Protein AF-A0A853CUX2-F1 (afdb_monomer)

Foldseek 3Di:
DDLVVVLVLLVLLVLLLLQQLPPPPDRLLAQDPVLLPDPVSLVVNQVSSQVSSCVSCVVCVVQDPNPDTRPDDSNVSNVSSHVPVVDRLQPDDPVVNVVVCCVSQVPRQQDPVRDRDDDLSRLLVVLVSVQDELPDADEDPNQVVNSNVVNNVVSNVVVVVVVCVVVVDPDDPPSNHDHDDDDDDDD

Solvent-accessible surface area (backbone atoms only — not comparable to full-atom values): 11343 Å² total; per-residue (Å²): 132,57,75,69,58,53,51,53,52,49,49,54,52,51,51,29,44,46,52,27,67,73,74,40,96,66,76,65,62,57,50,53,77,75,26,72,73,41,70,71,30,21,49,51,39,45,51,50,49,48,55,42,37,55,53,45,31,71,76,36,60,92,78,36,56,93,84,65,76,85,84,63,56,42,70,57,45,42,50,53,38,46,62,54,51,80,55,57,84,79,81,48,56,71,69,57,54,52,50,55,46,43,73,72,42,73,76,75,42,59,41,101,82,72,49,71,66,74,54,67,67,54,28,41,50,52,34,66,70,66,60,63,55,66,84,49,79,59,73,69,97,78,44,81,95,38,50,50,62,53,32,40,52,54,49,30,52,51,51,54,53,48,54,38,63,75,66,72,52,90,64,82,84,77,77,67,67,52,72,71,79,84,78,87,86,88,130

Organism: NCBI:txid150026

InterPro domains:
  IPR003356 DNA methylase, adenine-specific [PF02384] (94-158)
  IPR029063 S-adenosyl-L-methionine-dependent methyltransferase superfamily [G3DSA:3.40.50.150] (91-184)
  IPR029063 S-adenosyl-L-methionine-dependent methyltransferase superfamily [SSF53335] (3-162)
  IPR052916 Type I Restriction Enzyme MTase Subunit [PTHR42998] (30-159)

Nearest PDB structures (foldseek):
  2okc-assembly1_A  TM=4.619E-01  e=2.255E-03  Bacteroides thetaiotaomicron VPI-5482
  4a64-assembly1_C  TM=2.046E-01  e=2.789E+00  Homo sapiens

Secondary structure (DSSP, 8-state):
--HHHHHHHHHHHHHHHHHHHHH-SS------TTGGGSHHHHHHHHHHHHHHHHHHHHH-TTTS-TT----S-HHHHHHHHHHHTTS-TTTS-HHHHHHHHHHHHTTTSB-TTS-BPPPHHHHHHHHHHH---TT--B--TT-TTTHHHHHHHHHHHHHHHHHHHHH-----------B--------

Sequence (187 aa):
MQKPEAFWELLKLIFCKIQDERDSASPQFYATPKERQNMTGLMRCASRIGKLFETVVRQYPQIFKPTEQIELEPKVLAYIVTQLQMFSLLDSDVDVKGKAYEEVVGSNLRGDRGEFFTPRNVCNMMVNMLDPSDRDLILDPARGTGGFLIAAMNHVLASLKRDVRESGRSRQLQVNIRFSERHEYWG

Structure (mmCIF, N/CA/C/O backbone):
data_AF-A0A853CUX2-F1
#
_entry.id   AF-A0A853CUX2-F1
#
loop_
_atom_site.group_PDB
_atom_site.id
_atom_site.type_symbol
_atom_site.label_atom_id
_atom_site.label_alt_id
_atom_site.label_comp_id
_atom_site.label_asym_id
_atom_site.label_entity_id
_atom_site.label_seq_id
_atom_site.pdbx_PDB_ins_code
_atom_site.Cartn_x
_atom_site.Cartn_y
_atom_site.Cartn_z
_atom_site.occupancy
_atom_site.B_iso_or_equiv
_atom_site.auth_seq_id
_atom_site.auth_comp_id
_atom_site.auth_asym_id
_atom_s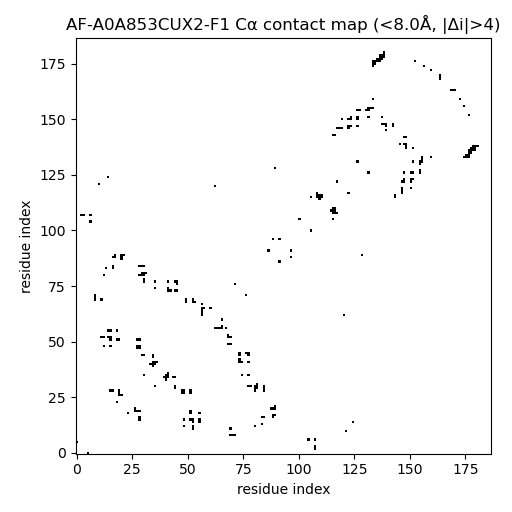ite.auth_atom_id
_atom_site.pdbx_PDB_model_num
ATOM 1 N N . MET A 1 1 ? 18.221 -7.956 -3.947 1.00 55.31 1 MET A N 1
ATOM 2 C CA . MET A 1 1 ? 17.257 -7.786 -2.846 1.00 55.31 1 MET A CA 1
ATOM 3 C C . MET A 1 1 ? 16.987 -9.153 -2.241 1.00 55.31 1 MET A C 1
ATOM 5 O O . MET A 1 1 ? 16.712 -10.087 -2.990 1.00 55.31 1 MET A O 1
ATOM 9 N N . GLN A 1 2 ? 17.166 -9.303 -0.934 1.00 62.34 2 GLN A N 1
ATOM 10 C CA . GLN A 1 2 ? 16.830 -10.517 -0.196 1.00 62.34 2 GLN A CA 1
ATOM 11 C C . GLN A 1 2 ? 15.302 -10.663 -0.112 1.00 62.34 2 GLN A C 1
ATOM 13 O O . GLN A 1 2 ? 14.554 -9.690 -0.217 1.00 62.34 2 GLN A O 1
ATOM 18 N N . LYS A 1 3 ? 14.817 -11.896 0.069 1.00 58.09 3 LYS A N 1
ATOM 19 C CA . LYS A 1 3 ? 13.374 -12.205 0.082 1.00 58.09 3 LYS A CA 1
ATOM 20 C C . LYS A 1 3 ? 12.550 -11.376 1.092 1.00 58.09 3 LYS A C 1
ATOM 22 O O . LYS A 1 3 ? 11.458 -10.957 0.716 1.00 58.09 3 LYS A O 1
ATOM 27 N N . PRO A 1 4 ? 13.033 -11.087 2.319 1.00 62.50 4 PRO A N 1
ATOM 28 C CA . PRO A 1 4 ? 12.285 -10.265 3.273 1.00 62.50 4 PRO A CA 1
ATOM 29 C C . PRO A 1 4 ? 12.121 -8.813 2.814 1.00 62.50 4 PRO A C 1
ATOM 31 O O . PRO A 1 4 ? 11.046 -8.245 2.960 1.00 62.50 4 PRO A O 1
ATOM 34 N N . GLU A 1 5 ? 13.153 -8.219 2.216 1.00 74.50 5 GLU A N 1
ATOM 35 C CA . GLU A 1 5 ? 13.113 -6.838 1.713 1.00 74.50 5 GLU A CA 1
ATOM 36 C C . GLU A 1 5 ? 12.100 -6.697 0.568 1.00 74.50 5 GLU A C 1
ATOM 38 O O . GLU A 1 5 ? 11.311 -5.758 0.548 1.00 74.50 5 GLU A O 1
ATOM 43 N N . ALA A 1 6 ? 12.032 -7.694 -0.323 1.00 73.94 6 ALA A N 1
ATOM 44 C CA . ALA A 1 6 ? 11.058 -7.729 -1.414 1.00 73.94 6 ALA A CA 1
ATOM 45 C C . ALA A 1 6 ? 9.603 -7.696 -0.922 1.00 73.94 6 ALA A C 1
ATOM 47 O O . ALA A 1 6 ? 8.743 -7.063 -1.535 1.00 73.94 6 ALA A O 1
ATOM 48 N N . PHE A 1 7 ? 9.333 -8.372 0.195 1.00 76.62 7 PHE A N 1
ATOM 49 C CA . PHE A 1 7 ? 8.014 -8.388 0.814 1.00 76.62 7 PHE A CA 1
ATOM 50 C C . PHE A 1 7 ? 7.624 -7.009 1.364 1.00 76.62 7 PHE A C 1
ATOM 52 O O . PHE A 1 7 ? 6.503 -6.549 1.144 1.00 76.62 7 PHE A O 1
ATOM 59 N N . TRP A 1 8 ? 8.556 -6.324 2.030 1.00 79.38 8 TRP A N 1
ATOM 60 C CA . TRP A 1 8 ? 8.331 -4.969 2.534 1.00 79.38 8 TRP A CA 1
ATOM 61 C C . TRP A 1 8 ? 8.077 -3.966 1.410 1.00 79.38 8 TRP A C 1
ATOM 63 O O . TRP A 1 8 ? 7.157 -3.157 1.516 1.00 79.38 8 TRP A O 1
ATOM 73 N N . GLU A 1 9 ? 8.809 -4.061 0.302 1.00 89.56 9 GLU A N 1
ATOM 74 C CA . GLU A 1 9 ? 8.570 -3.211 -0.866 1.00 89.56 9 GLU A CA 1
ATOM 75 C C . GLU A 1 9 ? 7.183 -3.421 -1.481 1.00 89.56 9 GLU A C 1
ATOM 77 O O . GLU A 1 9 ? 6.498 -2.466 -1.850 1.00 89.56 9 GLU A O 1
ATOM 82 N N . LEU A 1 10 ? 6.722 -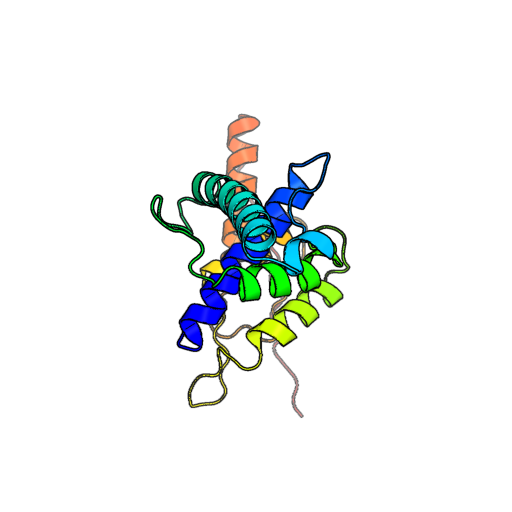4.669 -1.545 1.00 85.62 10 LEU A N 1
ATOM 83 C CA . LEU A 1 10 ? 5.382 -4.975 -2.028 1.00 85.62 10 LEU A CA 1
ATOM 84 C C . LEU A 1 10 ? 4.295 -4.438 -1.088 1.00 85.62 10 LEU A C 1
ATOM 86 O O . LEU A 1 10 ? 3.303 -3.881 -1.557 1.00 85.62 10 LEU A O 1
ATOM 90 N N . LEU A 1 11 ? 4.501 -4.524 0.229 1.00 83.62 11 LEU A N 1
ATOM 91 C CA . LEU A 1 11 ? 3.596 -3.920 1.208 1.00 83.62 11 LEU A CA 1
ATOM 92 C C . LEU A 1 11 ? 3.458 -2.411 1.009 1.00 83.62 11 LEU A C 1
ATOM 94 O O . LEU A 1 11 ? 2.336 -1.906 1.015 1.00 83.62 11 LEU A O 1
ATOM 98 N N . LYS A 1 12 ? 4.562 -1.690 0.781 1.00 91.31 12 LYS A N 1
ATOM 99 C CA . LYS A 1 12 ? 4.523 -0.242 0.506 1.00 91.31 12 LYS A CA 1
ATOM 100 C C . LYS A 1 12 ? 3.598 0.073 -0.672 1.00 91.31 12 LYS A C 1
ATOM 102 O O . LYS A 1 12 ? 2.770 0.980 -0.582 1.00 91.31 12 LYS A O 1
ATOM 107 N N . LEU A 1 13 ? 3.680 -0.711 -1.749 1.00 93.31 13 LEU A N 1
ATOM 108 C CA . LEU A 1 13 ? 2.826 -0.552 -2.929 1.00 93.31 13 LEU A CA 1
ATOM 109 C C . LEU A 1 13 ? 1.354 -0.888 -2.657 1.00 93.31 13 LEU A C 1
ATOM 111 O O . LEU A 1 13 ? 0.478 -0.181 -3.150 1.00 93.31 13 LEU A O 1
ATOM 115 N N . ILE A 1 14 ? 1.072 -1.909 -1.845 1.00 87.50 14 ILE A N 1
ATOM 116 C CA . ILE A 1 14 ? -0.297 -2.253 -1.432 1.00 87.50 14 ILE A CA 1
ATOM 117 C C . ILE A 1 14 ? -0.936 -1.086 -0.669 1.00 87.50 14 ILE A C 1
ATOM 119 O O . ILE A 1 14 ? -2.043 -0.668 -1.006 1.00 87.50 14 ILE A O 1
ATOM 123 N N . PHE A 1 15 ? -0.223 -0.501 0.298 1.00 87.88 15 PHE A N 1
ATOM 124 C CA . PHE A 1 15 ? -0.710 0.679 1.016 1.00 87.88 15 PHE A CA 1
ATOM 125 C C . PHE A 1 15 ? -0.952 1.867 0.082 1.00 87.88 15 PHE A C 1
ATOM 127 O O . PHE A 1 15 ? -1.973 2.536 0.214 1.00 87.88 15 PHE A O 1
ATOM 134 N N . CYS A 1 16 ? -0.058 2.107 -0.884 1.00 93.69 16 CYS A N 1
ATOM 135 C CA . CYS A 1 16 ? -0.258 3.163 -1.879 1.00 93.69 16 CYS A CA 1
ATOM 136 C C . CYS A 1 16 ? -1.542 2.949 -2.685 1.00 93.69 16 CYS A C 1
ATOM 138 O O . CYS A 1 16 ? -2.284 3.900 -2.901 1.00 93.69 16 CYS A O 1
ATOM 140 N N . LYS A 1 17 ? -1.816 1.712 -3.114 1.00 91.19 17 LYS A N 1
ATOM 141 C CA . LYS A 1 17 ? -3.019 1.373 -3.881 1.00 91.19 17 LYS A CA 1
ATOM 142 C C . LYS A 1 17 ? -4.292 1.586 -3.064 1.00 91.19 17 LYS A C 1
ATOM 144 O O . LYS A 1 17 ? -5.220 2.218 -3.549 1.00 91.19 17 LYS A O 1
ATOM 149 N N . ILE A 1 18 ? -4.317 1.116 -1.820 1.00 84.75 18 ILE A N 1
ATOM 150 C CA . ILE A 1 18 ? -5.474 1.273 -0.923 1.00 84.75 18 ILE A CA 1
ATOM 151 C C . ILE A 1 18 ? -5.748 2.739 -0.627 1.00 84.75 18 ILE A C 1
ATOM 153 O O . ILE A 1 18 ? -6.894 3.174 -0.656 1.00 84.75 18 ILE A O 1
ATOM 157 N N . GLN A 1 19 ? -4.691 3.496 -0.340 1.00 86.62 19 GLN A N 1
ATOM 158 C CA . GLN A 1 19 ? -4.806 4.921 -0.083 1.00 86.62 19 GLN A CA 1
ATOM 159 C C . GLN A 1 19 ? -5.351 5.660 -1.309 1.00 86.62 19 GLN A C 1
ATOM 161 O O . GLN A 1 19 ? -6.243 6.492 -1.181 1.00 86.62 19 GLN A O 1
ATOM 166 N N . ASP A 1 20 ? -4.834 5.332 -2.495 1.00 92.62 20 ASP A N 1
ATOM 167 C CA . ASP A 1 20 ? -5.281 5.920 -3.754 1.00 92.62 20 ASP A CA 1
ATOM 168 C C . ASP A 1 20 ? -6.756 5.605 -4.044 1.00 92.62 20 ASP A C 1
ATOM 170 O O . ASP A 1 20 ? -7.500 6.504 -4.414 1.00 92.62 20 ASP A O 1
ATOM 174 N N . GLU A 1 21 ? -7.200 4.366 -3.816 1.00 88.00 21 GLU A N 1
ATOM 175 C CA . GLU A 1 21 ? -8.609 3.977 -3.972 1.00 88.00 21 GLU A CA 1
ATOM 176 C C . GLU A 1 21 ? -9.541 4.647 -2.960 1.00 88.00 21 GLU A C 1
ATOM 178 O O . GLU A 1 21 ? -10.690 4.928 -3.291 1.00 88.00 21 GLU A O 1
ATOM 183 N N . ARG A 1 22 ? -9.070 4.885 -1.731 1.00 83.25 22 ARG A N 1
ATOM 184 C CA . ARG A 1 22 ? -9.890 5.468 -0.662 1.00 83.25 22 ARG A CA 1
ATOM 185 C C . ARG A 1 22 ? -10.122 6.961 -0.866 1.00 83.25 22 ARG A C 1
ATOM 187 O O . ARG A 1 22 ? -11.240 7.434 -0.683 1.00 83.25 22 ARG A O 1
ATOM 194 N N . ASP A 1 23 ? -9.066 7.689 -1.216 1.00 81.25 23 ASP A N 1
ATOM 195 C CA . ASP A 1 23 ? -9.060 9.151 -1.116 1.00 81.25 23 ASP A CA 1
ATOM 196 C C . ASP A 1 23 ? -9.133 9.859 -2.473 1.00 81.25 23 ASP A C 1
ATOM 198 O O . ASP A 1 23 ? -9.475 11.044 -2.534 1.00 81.25 23 ASP A O 1
ATOM 202 N N . SER A 1 24 ? -8.799 9.177 -3.572 1.00 81.50 24 SER A N 1
ATOM 203 C CA . SER A 1 24 ? -8.666 9.831 -4.873 1.00 81.50 24 SER A CA 1
ATOM 204 C C . SER A 1 24 ? -9.899 9.627 -5.741 1.00 81.50 24 SER A C 1
ATOM 206 O O . SER A 1 24 ? -10.169 8.536 -6.231 1.00 81.50 24 SER A O 1
ATOM 208 N N . ALA A 1 25 ? -10.575 10.731 -6.074 1.00 78.88 25 ALA A N 1
ATOM 209 C CA . ALA A 1 25 ? -11.605 10.741 -7.119 1.00 78.88 25 ALA A CA 1
ATOM 210 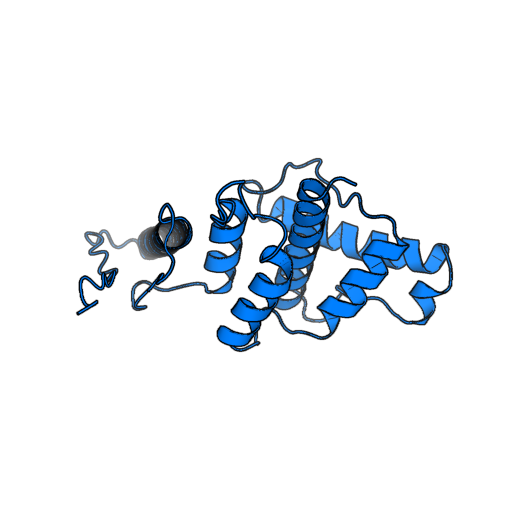C C . ALA A 1 25 ? -11.052 10.336 -8.505 1.00 78.88 25 ALA A C 1
ATOM 212 O O . ALA A 1 25 ? -11.802 9.904 -9.378 1.00 78.88 25 ALA A O 1
ATOM 213 N N . SER A 1 26 ? -9.738 10.480 -8.714 1.00 85.81 26 SER A N 1
ATOM 214 C CA . SER A 1 26 ? -9.031 10.051 -9.922 1.00 85.81 26 SER A CA 1
ATOM 215 C C . SER A 1 26 ? -7.787 9.222 -9.558 1.00 85.81 26 SER A C 1
ATOM 217 O O . SER A 1 26 ? -6.810 9.817 -9.082 1.00 85.81 26 SER A O 1
ATOM 219 N N . PRO A 1 27 ? -7.776 7.899 -9.807 1.00 88.56 27 PRO A N 1
ATOM 220 C CA . PRO A 1 27 ? -6.677 7.021 -9.406 1.00 88.56 27 PRO A CA 1
ATOM 221 C C . PRO A 1 27 ? -5.321 7.444 -9.984 1.00 88.56 27 PRO A C 1
ATOM 223 O O . PRO A 1 27 ? -5.183 7.671 -11.190 1.00 88.56 27 PRO A O 1
ATOM 226 N N . GLN A 1 28 ? -4.302 7.534 -9.132 1.00 94.88 28 GLN A N 1
ATOM 227 C CA . GLN A 1 28 ? -2.907 7.803 -9.497 1.00 94.88 28 GLN A CA 1
ATOM 228 C C . GLN A 1 28 ? -2.024 6.551 -9.430 1.00 94.88 28 GLN A C 1
ATOM 230 O O . GLN A 1 28 ? -0.906 6.549 -9.962 1.00 94.88 28 GLN A O 1
ATOM 235 N N . PHE A 1 29 ? -2.513 5.466 -8.830 1.00 96.19 29 PHE A N 1
ATOM 236 C CA . PHE A 1 29 ? -1.830 4.183 -8.782 1.00 96.19 29 PHE A CA 1
ATOM 237 C C . PHE A 1 29 ? -1.990 3.450 -10.119 1.00 96.19 29 PHE A C 1
ATOM 239 O O . PHE A 1 29 ? -2.847 2.585 -10.294 1.00 96.19 29 PHE A O 1
ATOM 246 N N . TYR A 1 30 ? -1.168 3.823 -11.098 1.00 96.06 30 TYR A N 1
ATOM 247 C CA . TYR A 1 30 ? -1.141 3.159 -12.398 1.00 96.06 30 TYR A CA 1
ATOM 248 C C . TYR A 1 30 ? 0.221 3.258 -13.089 1.00 96.06 30 TYR A C 1
ATOM 250 O O . TYR A 1 30 ? 1.055 4.112 -12.773 1.00 96.06 30 TYR A O 1
ATOM 258 N N . ALA A 1 31 ? 0.423 2.402 -14.087 1.00 96.19 31 ALA A N 1
ATOM 259 C CA . ALA A 1 31 ? 1.533 2.426 -15.029 1.00 96.19 31 ALA A CA 1
ATOM 260 C C . ALA A 1 31 ? 1.001 2.221 -16.454 1.00 96.19 31 ALA A C 1
ATOM 262 O O . ALA A 1 31 ? 0.344 1.221 -16.760 1.00 96.19 31 ALA A O 1
ATOM 263 N N . THR A 1 32 ? 1.298 3.156 -17.356 1.00 94.88 32 THR A N 1
ATOM 264 C CA . THR A 1 32 ? 0.851 3.053 -18.754 1.00 94.88 32 THR A CA 1
ATOM 265 C C . THR A 1 32 ? 1.822 2.229 -19.609 1.00 94.88 32 THR A C 1
ATOM 267 O O . THR A 1 32 ? 3.025 2.189 -19.334 1.00 94.88 32 THR A O 1
ATOM 270 N N . PRO A 1 33 ? 1.365 1.611 -20.717 1.00 93.81 33 PRO A N 1
ATOM 271 C CA . PRO A 1 33 ? 2.259 0.938 -21.661 1.00 93.81 33 PRO A CA 1
ATOM 272 C C . PRO A 1 33 ? 3.386 1.841 -22.179 1.00 93.81 33 PRO A C 1
ATOM 274 O O . PRO A 1 33 ? 4.524 1.392 -22.261 1.00 93.81 33 PRO A O 1
ATOM 277 N N . LYS A 1 34 ? 3.095 3.122 -22.453 1.00 93.50 34 LYS A N 1
ATOM 278 C CA . LYS A 1 34 ? 4.087 4.107 -22.918 1.00 93.50 34 LYS A CA 1
ATOM 279 C C . LYS A 1 34 ? 5.151 4.409 -21.863 1.00 93.50 34 LYS A C 1
ATOM 281 O O . LYS A 1 34 ? 6.320 4.564 -22.199 1.00 93.50 34 LYS A O 1
ATOM 286 N N . GLU A 1 35 ? 4.764 4.490 -20.589 1.00 94.06 35 GLU A N 1
ATOM 287 C CA . GLU A 1 35 ? 5.712 4.734 -19.496 1.00 94.06 35 GLU A CA 1
ATOM 288 C C . GLU A 1 35 ? 6.699 3.575 -19.318 1.00 94.06 35 GLU A C 1
ATOM 290 O O . GLU A 1 35 ? 7.853 3.804 -18.978 1.00 94.06 35 GLU A O 1
ATOM 295 N N . ARG A 1 36 ? 6.292 2.339 -19.619 1.00 93.56 36 ARG A N 1
ATOM 296 C CA . ARG A 1 36 ? 7.138 1.146 -19.451 1.00 93.56 36 ARG A CA 1
ATOM 297 C C . ARG A 1 36 ? 8.204 0.957 -20.534 1.00 93.56 36 ARG A C 1
ATOM 299 O O . ARG A 1 36 ? 9.058 0.088 -20.394 1.00 93.56 36 ARG A O 1
ATOM 306 N N . GLN A 1 37 ? 8.154 1.741 -21.609 1.00 92.44 37 GLN A N 1
ATOM 307 C CA . GLN A 1 37 ? 9.029 1.565 -22.773 1.00 92.44 37 GLN A CA 1
ATOM 308 C C . GLN A 1 37 ? 10.384 2.267 -22.649 1.00 92.44 37 GLN A C 1
ATOM 310 O O . GLN A 1 37 ? 11.311 1.921 -23.375 1.00 92.44 37 GLN A O 1
ATOM 315 N N . ASN A 1 38 ? 10.515 3.268 -21.777 1.00 94.44 38 ASN A N 1
ATOM 316 C CA . ASN A 1 38 ? 11.739 4.060 -21.664 1.00 94.44 38 ASN A CA 1
ATOM 317 C C . ASN A 1 38 ? 11.983 4.537 -20.231 1.00 94.44 38 ASN A C 1
ATOM 319 O O . ASN A 1 38 ? 11.062 4.628 -19.422 1.00 94.44 38 ASN A O 1
ATOM 323 N N . MET A 1 39 ? 13.237 4.885 -19.938 1.00 95.75 39 MET A N 1
ATOM 324 C CA . MET A 1 39 ? 13.660 5.287 -18.596 1.00 95.75 39 MET A CA 1
ATOM 325 C C . MET A 1 39 ? 12.901 6.517 -18.078 1.00 95.75 39 MET A C 1
ATOM 327 O O . MET A 1 39 ? 12.491 6.548 -16.923 1.00 95.75 39 MET A O 1
ATOM 331 N N . THR A 1 40 ? 12.640 7.514 -18.927 1.00 96.75 40 THR A N 1
ATOM 332 C CA . THR A 1 40 ? 11.889 8.718 -18.533 1.00 96.75 40 THR A CA 1
ATOM 333 C C . THR A 1 40 ? 10.462 8.386 -18.091 1.00 96.75 40 THR A C 1
ATOM 335 O O . THR A 1 40 ? 9.953 8.965 -17.135 1.00 96.75 40 THR A O 1
ATOM 338 N N . GLY A 1 41 ? 9.806 7.455 -18.782 1.00 96.44 41 GLY A N 1
ATOM 339 C CA . GLY A 1 41 ? 8.483 6.956 -18.434 1.00 96.44 41 GLY A CA 1
ATOM 340 C C . GLY A 1 41 ? 8.481 6.170 -17.126 1.00 96.44 41 GLY A C 1
ATOM 341 O O . GLY A 1 41 ? 7.629 6.417 -16.272 1.00 96.44 41 GLY A O 1
ATOM 342 N N . LEU A 1 42 ? 9.472 5.299 -16.933 1.00 97.19 42 LEU A N 1
ATOM 343 C CA . LEU A 1 42 ? 9.645 4.543 -15.693 1.00 97.19 42 LEU A CA 1
ATOM 344 C C . LEU A 1 42 ? 9.862 5.477 -14.497 1.00 97.19 42 LEU A C 1
ATOM 346 O O . LEU A 1 42 ? 9.212 5.310 -13.469 1.00 97.19 42 LEU A O 1
ATOM 350 N N . MET A 1 43 ? 10.690 6.512 -14.654 1.00 97.50 43 MET A N 1
ATOM 351 C CA . MET A 1 43 ? 10.917 7.528 -13.620 1.00 97.50 43 MET A CA 1
ATOM 352 C C . MET A 1 43 ? 9.664 8.363 -13.331 1.00 97.50 43 MET A C 1
ATOM 354 O O . MET A 1 43 ? 9.413 8.705 -12.177 1.00 97.50 43 MET A O 1
ATOM 358 N N . ARG A 1 44 ? 8.838 8.660 -14.345 1.00 97.62 44 ARG A N 1
ATOM 359 C CA . ARG A 1 44 ? 7.536 9.322 -14.141 1.00 97.62 44 ARG A CA 1
ATOM 360 C C . ARG A 1 44 ? 6.584 8.465 -13.307 1.00 97.62 44 ARG A C 1
ATOM 362 O O . ARG A 1 44 ? 5.990 8.983 -12.364 1.00 97.62 44 ARG A O 1
ATOM 369 N N . CYS A 1 45 ? 6.479 7.172 -13.613 1.00 97.38 45 CYS A N 1
ATOM 370 C CA . CYS A 1 45 ? 5.697 6.228 -12.814 1.00 97.38 45 CYS A CA 1
ATOM 371 C C . CYS A 1 45 ? 6.240 6.142 -11.378 1.00 97.38 45 CYS A C 1
ATOM 373 O O . CYS A 1 45 ? 5.484 6.356 -10.435 1.00 97.38 45 CYS A O 1
ATOM 375 N N . ALA A 1 46 ? 7.550 5.944 -11.207 1.00 97.69 46 ALA A N 1
ATOM 376 C CA . ALA A 1 46 ? 8.185 5.880 -9.891 1.00 97.69 46 ALA A CA 1
ATOM 377 C C . ALA A 1 46 ? 7.952 7.158 -9.066 1.00 97.69 46 ALA A C 1
ATOM 379 O O . ALA A 1 46 ? 7.598 7.072 -7.896 1.00 97.69 46 ALA A O 1
ATOM 380 N N . SER A 1 47 ? 8.057 8.343 -9.678 1.00 97.31 47 SER A N 1
ATOM 381 C CA . SER A 1 47 ? 7.775 9.616 -9.003 1.00 97.31 47 SER A CA 1
ATOM 382 C C . SER A 1 47 ? 6.308 9.745 -8.583 1.00 97.31 47 SER A C 1
ATOM 384 O O . SER A 1 47 ? 6.029 10.201 -7.475 1.00 97.31 47 SER A O 1
ATOM 386 N N . ARG A 1 48 ? 5.361 9.319 -9.432 1.00 97.56 48 ARG A N 1
ATOM 387 C CA . ARG A 1 48 ? 3.926 9.320 -9.105 1.00 97.56 48 ARG A CA 1
ATOM 388 C C . ARG A 1 48 ? 3.628 8.420 -7.905 1.00 97.56 48 ARG A C 1
ATOM 390 O O . ARG A 1 48 ? 2.969 8.861 -6.970 1.00 97.56 48 ARG A O 1
ATOM 397 N N . ILE A 1 49 ? 4.160 7.200 -7.903 1.00 98.00 49 ILE A N 1
ATOM 398 C CA . ILE A 1 49 ? 3.967 6.251 -6.801 1.00 98.00 49 ILE A CA 1
ATOM 399 C C . ILE A 1 49 ? 4.715 6.691 -5.535 1.00 98.00 49 ILE A C 1
ATOM 401 O O . ILE A 1 49 ? 4.179 6.562 -4.441 1.00 98.00 49 ILE A O 1
ATOM 405 N N . GLY A 1 50 ? 5.900 7.291 -5.663 1.00 97.38 50 GLY A N 1
ATOM 406 C CA . GLY A 1 50 ? 6.631 7.870 -4.533 1.00 97.38 50 GLY A CA 1
ATOM 407 C C . GLY A 1 50 ? 5.830 8.956 -3.810 1.00 97.38 50 GLY A C 1
ATOM 408 O O . GLY A 1 50 ? 5.739 8.932 -2.588 1.00 97.38 50 GLY A O 1
ATOM 409 N N . LYS A 1 51 ? 5.151 9.841 -4.552 1.00 95.94 51 LYS A N 1
ATOM 410 C CA . LYS A 1 51 ? 4.252 10.852 -3.965 1.00 95.94 51 LYS A CA 1
ATOM 411 C C . LYS A 1 51 ? 3.065 10.237 -3.224 1.00 95.94 51 LYS A C 1
ATOM 413 O O . LYS A 1 51 ? 2.683 10.741 -2.174 1.00 95.94 51 LYS A O 1
ATOM 418 N N . LEU A 1 52 ? 2.489 9.150 -3.746 1.00 95.56 52 LEU A N 1
ATOM 419 C CA . LEU A 1 52 ? 1.459 8.399 -3.018 1.00 95.56 52 LEU A CA 1
ATOM 420 C C . LEU A 1 52 ? 2.025 7.820 -1.720 1.00 95.56 52 LEU A C 1
ATOM 422 O O . LEU A 1 52 ? 1.385 7.907 -0.674 1.00 95.56 52 LEU A O 1
ATOM 426 N N . PHE A 1 53 ? 3.244 7.282 -1.766 1.00 96.56 53 PHE A N 1
ATOM 427 C CA . PHE A 1 53 ? 3.884 6.718 -0.587 1.00 96.56 53 PHE A CA 1
ATOM 428 C C . PHE A 1 53 ? 4.196 7.773 0.479 1.00 96.56 53 PHE A C 1
ATOM 430 O O . PHE A 1 53 ? 4.000 7.512 1.659 1.00 96.56 53 PHE A O 1
ATOM 437 N N . GLU A 1 54 ? 4.587 8.990 0.098 1.00 95.25 54 GLU A N 1
ATOM 438 C CA . GLU A 1 54 ? 4.743 10.096 1.053 1.00 95.25 54 GLU A CA 1
ATOM 439 C C . GLU A 1 54 ? 3.444 10.379 1.824 1.00 95.25 54 GLU A C 1
ATOM 441 O O . GLU A 1 54 ? 3.475 10.605 3.036 1.00 95.25 54 GLU A O 1
ATOM 446 N N . THR A 1 55 ? 2.292 10.328 1.148 1.00 92.62 55 THR A N 1
ATOM 447 C CA . THR A 1 55 ? 0.975 10.447 1.795 1.00 92.62 55 THR A CA 1
ATOM 448 C C . THR A 1 55 ? 0.723 9.283 2.753 1.00 92.62 55 THR A C 1
ATOM 450 O O . THR A 1 55 ? 0.325 9.506 3.896 1.00 92.62 55 THR A O 1
ATOM 453 N N . VAL A 1 56 ? 1.028 8.050 2.334 1.00 91.44 56 VAL A N 1
ATOM 454 C CA . VAL A 1 56 ? 0.930 6.848 3.181 1.00 91.44 56 VAL A CA 1
ATOM 455 C C . VAL A 1 56 ? 1.790 6.982 4.441 1.00 91.44 56 VAL A C 1
ATOM 457 O O . VAL A 1 56 ? 1.301 6.736 5.541 1.00 91.44 56 VAL A O 1
ATOM 460 N N . VAL A 1 57 ? 3.046 7.415 4.322 1.00 92.56 57 VAL A N 1
ATOM 461 C CA . VAL A 1 57 ? 3.955 7.594 5.467 1.00 92.56 57 VAL A CA 1
ATOM 462 C C . VAL A 1 57 ? 3.382 8.595 6.473 1.00 92.56 57 VAL A C 1
ATOM 464 O O . VAL A 1 57 ? 3.447 8.363 7.680 1.00 92.56 57 VAL A O 1
ATOM 467 N N . ARG A 1 58 ? 2.762 9.684 5.998 1.00 90.69 58 ARG A N 1
ATOM 468 C CA . ARG A 1 58 ? 2.099 10.674 6.866 1.00 90.69 58 ARG A CA 1
ATOM 469 C C . ARG A 1 58 ? 0.857 10.118 7.557 1.00 90.69 58 ARG A C 1
ATOM 471 O O . ARG A 1 58 ? 0.587 10.499 8.692 1.00 90.69 58 ARG A O 1
ATOM 478 N N . GLN A 1 59 ? 0.113 9.238 6.891 1.00 85.94 59 GLN A N 1
ATOM 479 C CA . GLN A 1 59 ? -1.119 8.659 7.427 1.00 85.94 59 GLN A CA 1
ATOM 480 C C . GLN A 1 59 ? -0.876 7.500 8.399 1.00 85.94 59 GLN A C 1
ATOM 482 O O . GLN A 1 59 ? -1.667 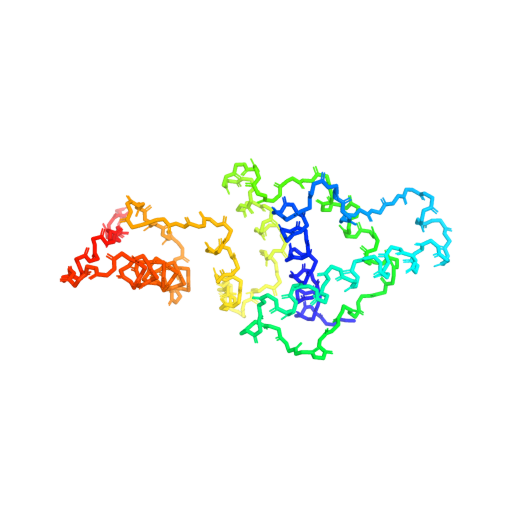7.291 9.320 1.00 85.94 59 GLN A O 1
ATOM 487 N N . TYR A 1 60 ? 0.223 6.764 8.229 1.00 82.12 60 TYR A N 1
ATOM 488 C CA . TYR A 1 60 ? 0.565 5.602 9.049 1.00 82.12 60 TYR A CA 1
ATOM 489 C C . TYR A 1 60 ? 1.948 5.745 9.720 1.00 82.12 60 TYR A C 1
ATOM 491 O O . TYR A 1 60 ? 2.805 4.871 9.542 1.00 82.12 60 TYR A O 1
ATOM 499 N N . PRO A 1 61 ? 2.185 6.794 10.539 1.00 85.00 61 PRO A N 1
ATOM 500 C CA . PRO A 1 61 ? 3.482 7.045 11.184 1.00 85.00 61 PRO A CA 1
ATOM 501 C C . PRO A 1 61 ? 3.889 5.965 12.202 1.00 85.00 61 PRO A C 1
ATOM 503 O O . PRO A 1 61 ? 5.049 5.868 12.588 1.00 85.00 61 PRO A O 1
ATOM 506 N N . GLN A 1 62 ? 2.940 5.142 12.653 1.00 79.50 62 GLN A N 1
ATOM 507 C CA . GLN A 1 62 ? 3.184 3.974 13.502 1.00 79.50 62 GLN A CA 1
ATOM 508 C C . GLN A 1 62 ? 3.684 2.745 12.727 1.00 79.50 62 GLN A C 1
ATOM 510 O O . GLN A 1 62 ? 4.115 1.775 13.348 1.00 79.50 62 GLN A O 1
ATOM 515 N N . ILE A 1 63 ? 3.569 2.752 11.394 1.00 78.00 63 ILE A N 1
ATOM 516 C CA . ILE A 1 63 ? 3.961 1.642 10.514 1.00 78.00 63 ILE A CA 1
ATOM 517 C C . ILE A 1 63 ? 5.248 1.984 9.763 1.00 78.00 63 ILE A C 1
ATOM 519 O O . ILE A 1 63 ? 6.144 1.145 9.707 1.00 78.00 63 ILE A O 1
ATOM 523 N N . PHE A 1 64 ? 5.344 3.199 9.219 1.00 86.88 64 PHE A N 1
ATOM 524 C CA . PHE A 1 64 ? 6.461 3.629 8.378 1.00 86.88 64 PHE A CA 1
ATOM 525 C C . PHE A 1 64 ? 7.273 4.742 9.031 1.00 86.88 64 PHE A C 1
ATOM 527 O O . PHE A 1 64 ? 6.735 5.607 9.725 1.00 86.88 64 PHE A O 1
ATOM 534 N N . LYS A 1 65 ? 8.584 4.753 8.775 1.00 89.81 65 LYS A N 1
ATOM 535 C CA . LYS A 1 65 ? 9.452 5.845 9.233 1.00 89.81 65 LYS A CA 1
ATOM 536 C C . LYS A 1 65 ? 9.274 7.076 8.332 1.00 89.81 65 LYS A C 1
ATOM 538 O O . LYS A 1 65 ? 9.124 6.915 7.124 1.00 89.81 65 LYS A O 1
ATOM 543 N N . PRO A 1 66 ? 9.407 8.310 8.855 1.00 88.50 66 PRO A N 1
ATOM 544 C CA . PRO A 1 66 ? 9.266 9.529 8.047 1.00 88.50 66 PRO A CA 1
ATOM 545 C C . PRO A 1 66 ? 10.227 9.639 6.853 1.00 88.50 66 PRO A C 1
ATOM 547 O O . PRO A 1 66 ? 9.941 10.352 5.899 1.00 88.50 66 PRO A O 1
ATOM 550 N N . THR A 1 67 ? 11.378 8.966 6.916 1.00 90.88 67 THR A N 1
ATOM 551 C CA . THR A 1 67 ? 12.410 8.965 5.867 1.00 90.88 67 THR A CA 1
ATOM 552 C C . THR A 1 67 ? 12.307 7.770 4.925 1.00 90.88 67 THR A C 1
ATOM 554 O O . THR A 1 67 ? 13.184 7.579 4.087 1.00 90.88 67 THR A O 1
ATOM 557 N N . GLU A 1 68 ? 11.315 6.904 5.117 1.00 92.19 68 GLU A N 1
ATOM 558 C CA . GLU A 1 68 ? 11.186 5.673 4.354 1.00 92.19 68 GLU A CA 1
ATOM 559 C C . GLU A 1 68 ? 10.758 5.974 2.918 1.00 92.19 68 GLU A C 1
ATOM 561 O O . GLU A 1 68 ? 9.905 6.826 2.672 1.00 92.19 68 GLU A O 1
ATOM 566 N N . GLN A 1 69 ? 11.363 5.270 1.963 1.00 93.88 69 GLN A N 1
ATOM 567 C CA . GLN A 1 69 ? 11.065 5.397 0.539 1.00 93.88 69 GLN A CA 1
ATOM 568 C C . GLN A 1 69 ? 10.879 4.014 -0.084 1.00 93.88 69 GLN A C 1
ATOM 570 O O . GLN A 1 69 ? 11.173 2.992 0.539 1.00 93.88 69 GLN A O 1
ATOM 575 N N . ILE A 1 70 ? 10.355 3.987 -1.308 1.00 95.69 70 ILE A N 1
ATOM 576 C CA . ILE A 1 70 ? 10.304 2.773 -2.123 1.00 95.69 70 ILE A CA 1
ATOM 577 C C . ILE A 1 70 ? 11.676 2.602 -2.780 1.00 95.69 70 ILE A C 1
ATOM 579 O O . ILE A 1 70 ? 12.141 3.493 -3.488 1.00 95.69 70 ILE A O 1
ATOM 583 N N . GLU A 1 71 ? 12.310 1.459 -2.551 1.00 94.56 71 GLU A N 1
ATOM 584 C CA . GLU A 1 71 ? 13.674 1.133 -2.988 1.00 94.56 71 GLU A CA 1
ATOM 585 C C . GLU A 1 71 ? 13.689 0.171 -4.191 1.00 94.56 71 GLU A C 1
ATOM 587 O O . GLU A 1 71 ? 14.726 -0.366 -4.584 1.00 94.56 71 GLU A O 1
ATOM 592 N N . LEU A 1 72 ? 12.529 -0.043 -4.816 1.00 93.31 72 LEU A N 1
ATOM 593 C CA . LEU A 1 72 ? 12.401 -0.829 -6.039 1.00 93.31 72 LEU A CA 1
ATOM 594 C C . LEU A 1 72 ? 13.026 -0.129 -7.250 1.00 93.31 72 LEU A C 1
ATOM 596 O O . LEU A 1 72 ? 12.818 1.061 -7.491 1.00 93.31 72 LEU A O 1
ATOM 600 N N . GLU A 1 73 ? 13.687 -0.915 -8.103 1.00 95.00 73 GLU A N 1
ATOM 601 C CA . GLU A 1 73 ? 14.096 -0.448 -9.427 1.00 95.00 73 GLU A CA 1
ATOM 602 C C . GLU A 1 73 ? 12.857 0.027 -10.221 1.00 95.00 73 GLU A C 1
ATOM 604 O O . GLU A 1 73 ? 11.845 -0.687 -10.243 1.00 95.00 73 GLU A O 1
ATOM 609 N N . PRO A 1 74 ? 12.910 1.172 -10.935 1.00 96.25 74 PRO A N 1
ATOM 610 C CA . PRO A 1 74 ? 11.746 1.740 -11.625 1.00 96.25 74 PRO A CA 1
ATOM 611 C C . PRO A 1 74 ? 11.016 0.761 -12.553 1.00 96.25 74 PRO A C 1
ATOM 613 O O . PRO A 1 74 ? 9.791 0.791 -12.668 1.00 96.25 74 PRO A O 1
ATOM 616 N N . LYS A 1 75 ? 11.760 -0.146 -13.198 1.00 94.88 75 LYS A N 1
ATOM 617 C CA . LYS A 1 75 ? 11.200 -1.188 -14.067 1.00 94.88 75 LYS A CA 1
ATOM 618 C C . LYS A 1 75 ? 10.393 -2.232 -13.288 1.00 94.88 75 LYS A C 1
ATOM 620 O O . LYS A 1 75 ? 9.322 -2.631 -13.742 1.00 94.88 75 LYS A O 1
ATOM 625 N N . VAL A 1 76 ? 10.891 -2.650 -12.124 1.00 94.44 76 VAL A N 1
ATOM 626 C CA . VAL A 1 76 ? 10.221 -3.608 -11.231 1.00 94.44 76 VAL A CA 1
ATOM 627 C C . VAL A 1 76 ? 8.984 -2.967 -10.608 1.00 94.44 76 VAL A C 1
ATOM 629 O O . VAL A 1 76 ? 7.905 -3.556 -10.652 1.00 94.44 76 VAL A O 1
ATOM 632 N N . LEU A 1 77 ? 9.107 -1.729 -10.124 1.00 96.44 77 LEU A N 1
ATOM 633 C CA . LEU A 1 77 ? 7.989 -0.946 -9.598 1.00 96.44 77 LEU A CA 1
ATOM 634 C C . LEU A 1 77 ? 6.858 -0.845 -10.626 1.00 96.44 77 LEU A C 1
ATOM 636 O O . LEU A 1 77 ? 5.724 -1.217 -10.334 1.00 96.44 77 LEU A O 1
ATOM 640 N N . ALA A 1 78 ? 7.163 -0.412 -11.853 1.00 96.25 78 ALA A N 1
ATOM 641 C CA . ALA A 1 78 ? 6.157 -0.262 -12.901 1.00 96.25 78 ALA A CA 1
ATOM 642 C C . ALA A 1 78 ? 5.489 -1.597 -13.276 1.00 96.25 78 ALA A C 1
ATOM 644 O O . ALA A 1 78 ? 4.298 -1.622 -13.598 1.00 96.25 78 ALA A O 1
ATOM 645 N N . TYR A 1 79 ? 6.229 -2.710 -13.227 1.00 93.25 79 TYR A N 1
ATOM 646 C CA . TYR A 1 79 ? 5.665 -4.043 -13.434 1.00 93.25 79 TYR A CA 1
ATOM 647 C C . TYR A 1 79 ? 4.645 -4.396 -12.347 1.00 93.25 79 TYR A C 1
ATOM 649 O O . TYR A 1 79 ? 3.508 -4.725 -12.682 1.00 93.25 79 TYR A O 1
ATOM 657 N N . ILE A 1 80 ? 5.016 -4.265 -11.069 1.00 92.06 80 ILE A N 1
ATOM 658 C CA . ILE A 1 80 ? 4.134 -4.587 -9.936 1.00 92.06 80 ILE A CA 1
ATOM 659 C C . ILE A 1 80 ? 2.890 -3.696 -9.953 1.00 92.06 80 ILE A C 1
ATOM 661 O O . ILE A 1 80 ? 1.774 -4.197 -9.846 1.00 92.06 80 ILE A O 1
ATOM 665 N N . VAL A 1 81 ? 3.061 -2.391 -10.178 1.00 95.12 81 VAL A N 1
ATOM 666 C CA . VAL A 1 81 ? 1.946 -1.443 -10.316 1.00 95.12 81 VAL A CA 1
ATOM 667 C C . VAL A 1 81 ? 1.007 -1.861 -11.447 1.00 95.12 81 VAL A C 1
ATOM 669 O O . VAL A 1 81 ? -0.204 -1.811 -11.275 1.00 95.12 81 VAL A O 1
ATOM 672 N N . THR A 1 82 ? 1.537 -2.343 -12.577 1.00 92.38 82 THR A N 1
ATOM 673 C CA . THR A 1 82 ? 0.702 -2.834 -13.689 1.00 92.38 82 THR A CA 1
ATOM 674 C C . THR A 1 82 ? -0.134 -4.051 -13.297 1.00 92.38 82 THR A C 1
ATOM 676 O O . THR A 1 82 ? -1.252 -4.188 -13.784 1.00 92.38 82 THR A O 1
ATOM 679 N N . GLN A 1 83 ? 0.393 -4.938 -12.450 1.00 86.81 83 GLN A N 1
ATOM 680 C CA . GLN A 1 83 ? -0.367 -6.095 -11.972 1.00 86.81 83 GLN A CA 1
ATOM 681 C C . GLN A 1 83 ? -1.443 -5.660 -10.973 1.00 86.81 83 GLN A C 1
ATOM 683 O O . GLN A 1 83 ? -2.604 -6.023 -11.118 1.00 86.81 83 GLN A O 1
ATOM 688 N N . LEU A 1 84 ? -1.075 -4.830 -9.995 1.00 86.06 84 LEU A N 1
ATOM 689 C CA . LEU A 1 84 ? -1.973 -4.413 -8.918 1.00 86.06 84 LEU A CA 1
ATOM 690 C C . LEU A 1 84 ? -3.066 -3.434 -9.376 1.00 86.06 84 LEU A C 1
ATOM 692 O O . LEU A 1 84 ? -4.170 -3.481 -8.846 1.00 86.06 84 LEU A O 1
ATOM 696 N N . GLN A 1 85 ? -2.808 -2.570 -10.367 1.00 89.94 85 GLN A N 1
ATOM 697 C CA . GLN A 1 85 ? -3.788 -1.573 -10.834 1.00 89.94 85 GLN A CA 1
ATOM 698 C C . GLN A 1 85 ? -5.075 -2.194 -11.401 1.00 89.94 85 GLN A C 1
ATOM 700 O O . GLN A 1 85 ? -6.088 -1.507 -11.482 1.00 89.94 85 GLN A O 1
ATOM 705 N N . MET A 1 86 ? -5.035 -3.464 -11.824 1.00 81.50 86 MET A N 1
ATOM 706 C CA . MET A 1 86 ? -6.192 -4.157 -12.401 1.00 81.50 86 MET A CA 1
ATOM 707 C C . MET A 1 86 ? -7.219 -4.601 -11.356 1.00 81.50 86 MET A C 1
ATOM 709 O O . MET A 1 86 ? -8.325 -4.990 -11.721 1.00 81.50 86 MET A O 1
ATOM 713 N N . PHE A 1 87 ? -6.855 -4.561 -10.076 1.00 78.94 87 PHE A N 1
ATOM 714 C CA . PHE A 1 87 ? -7.690 -5.018 -8.976 1.00 78.94 87 PHE A CA 1
ATOM 715 C C . PHE A 1 87 ? -8.132 -3.828 -8.121 1.00 78.94 87 PHE A C 1
ATOM 717 O O . PHE A 1 87 ? -7.379 -2.866 -7.950 1.00 78.94 87 PHE A O 1
ATOM 724 N N . SER A 1 88 ? -9.351 -3.906 -7.582 1.00 79.81 88 SER A N 1
ATOM 725 C CA . SER A 1 88 ? -9.805 -3.021 -6.506 1.00 79.81 88 SER A CA 1
ATOM 726 C C . SER A 1 88 ? -9.506 -3.688 -5.169 1.00 79.81 88 SER A C 1
ATOM 728 O O . SER A 1 88 ? -10.037 -4.762 -4.889 1.00 79.81 88 SER A O 1
ATOM 730 N N . LEU A 1 89 ? -8.641 -3.109 -4.343 1.00 74.81 89 LEU A N 1
ATOM 731 C CA . LEU A 1 89 ? -8.335 -3.658 -3.019 1.00 74.81 89 LEU A CA 1
ATOM 732 C C . LEU A 1 89 ? -9.390 -3.283 -1.972 1.00 74.81 89 LEU A C 1
ATOM 734 O O . LEU A 1 89 ? -9.472 -3.952 -0.942 1.00 74.81 89 LEU A O 1
ATOM 738 N N . LEU A 1 90 ? -10.227 -2.277 -2.224 1.00 70.75 90 LEU A N 1
ATOM 739 C CA . LEU A 1 90 ? -11.339 -1.887 -1.356 1.00 70.75 90 LEU A CA 1
ATOM 740 C C . LEU A 1 90 ? -12.661 -2.579 -1.718 1.00 70.75 90 LEU A C 1
ATOM 742 O O . LEU A 1 90 ? -13.290 -3.116 -0.811 1.00 70.75 90 LEU A O 1
ATOM 746 N N . ASP A 1 91 ? -13.018 -2.690 -3.000 1.00 64.56 91 ASP A N 1
ATOM 747 C CA . ASP A 1 91 ? -14.326 -3.239 -3.426 1.00 64.56 91 ASP A CA 1
ATOM 748 C C . ASP A 1 91 ? -14.324 -4.738 -3.769 1.00 64.56 91 ASP A C 1
ATOM 750 O O . ASP A 1 91 ? -15.385 -5.312 -4.006 1.00 64.56 91 ASP A O 1
ATOM 754 N N . SER A 1 92 ? -13.163 -5.402 -3.833 1.00 61.78 92 SER A N 1
ATOM 755 C CA . SER A 1 92 ? -13.146 -6.850 -4.107 1.00 61.78 92 SER A CA 1
ATOM 756 C C . SER A 1 92 ? -13.724 -7.657 -2.945 1.00 61.78 92 SER A C 1
ATOM 758 O O . SER A 1 92 ? -13.588 -7.272 -1.787 1.00 61.78 92 SER A O 1
ATOM 760 N N . ASP A 1 93 ? -14.302 -8.819 -3.245 1.00 54.25 93 ASP A N 1
ATOM 761 C CA . ASP A 1 93 ? -14.799 -9.746 -2.227 1.00 54.25 93 ASP A CA 1
ATOM 762 C C . ASP A 1 93 ? -13.684 -10.149 -1.245 1.00 54.25 93 ASP A C 1
ATOM 764 O O . ASP A 1 93 ? -12.520 -10.302 -1.639 1.00 54.25 93 ASP A O 1
ATOM 768 N N . VAL A 1 94 ? -14.018 -10.333 0.036 1.00 51.66 94 VAL A N 1
ATOM 769 C CA . VAL A 1 94 ? -13.037 -10.622 1.107 1.00 51.66 94 VAL A CA 1
ATOM 770 C C . VAL A 1 94 ? -12.188 -11.856 0.769 1.00 51.66 94 VAL A C 1
ATOM 772 O O . VAL A 1 94 ? -10.972 -11.848 0.972 1.00 51.66 94 VAL A O 1
ATOM 775 N N . ASP A 1 95 ? -12.793 -12.862 0.137 1.00 49.91 95 ASP A N 1
ATOM 776 C CA . ASP A 1 95 ? -12.125 -14.084 -0.323 1.00 49.91 95 ASP A CA 1
ATOM 777 C C . ASP A 1 95 ? -11.099 -13.834 -1.441 1.00 49.91 95 ASP A C 1
ATOM 779 O O . ASP A 1 95 ? -10.070 -14.510 -1.519 1.00 49.91 95 ASP A O 1
ATOM 783 N N . VAL A 1 96 ? -11.344 -12.848 -2.309 1.00 55.59 96 VAL A N 1
ATOM 784 C CA . VAL A 1 96 ? -10.423 -12.463 -3.390 1.00 55.59 96 VAL A CA 1
ATOM 785 C C . VAL A 1 96 ? -9.194 -11.766 -2.809 1.00 55.59 96 VAL A C 1
ATOM 787 O O . VAL A 1 96 ? -8.068 -12.048 -3.224 1.00 55.59 96 VAL A O 1
ATOM 790 N N . LYS A 1 97 ? -9.393 -10.912 -1.797 1.00 54.53 97 LYS A N 1
ATOM 791 C CA . LYS A 1 97 ? -8.300 -10.241 -1.075 1.00 54.53 97 LYS A CA 1
ATOM 792 C C . LYS A 1 97 ? -7.454 -11.242 -0.286 1.00 54.53 97 LY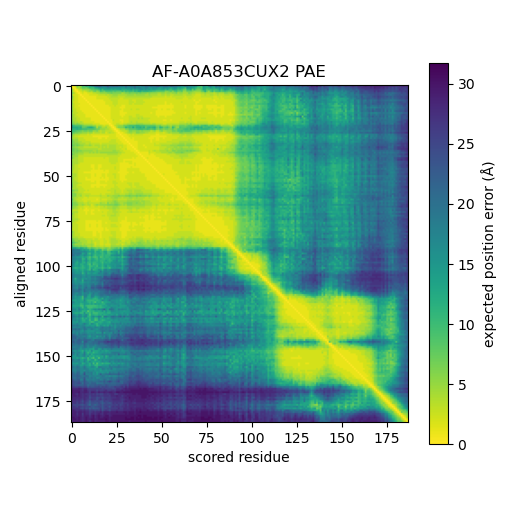S A C 1
ATOM 794 O O . LYS A 1 97 ? -6.226 -11.159 -0.326 1.00 54.53 97 LYS A O 1
ATOM 799 N N . GLY A 1 98 ? -8.100 -12.205 0.377 1.00 53.53 98 GLY A N 1
ATOM 800 C CA . GLY A 1 98 ? -7.437 -13.291 1.103 1.00 53.53 98 GLY A CA 1
ATOM 801 C C . GLY A 1 98 ? -6.543 -14.135 0.194 1.00 53.53 98 GLY A C 1
ATOM 802 O O . GLY A 1 98 ? -5.365 -14.318 0.492 1.00 53.53 98 GLY A O 1
ATOM 803 N N . LYS A 1 99 ? -7.050 -14.546 -0.975 1.00 54.06 99 LYS A N 1
ATOM 804 C CA . LYS A 1 99 ? -6.268 -15.302 -1.970 1.00 54.06 99 LYS A CA 1
ATOM 805 C C . LYS A 1 99 ? -5.113 -14.501 -2.562 1.00 54.06 99 LYS A C 1
ATOM 807 O O . LYS A 1 99 ? -4.014 -15.026 -2.698 1.00 54.06 99 LYS A O 1
ATOM 812 N N . ALA A 1 100 ? -5.331 -13.226 -2.891 1.00 54.81 100 ALA A N 1
ATOM 813 C CA . ALA A 1 100 ? -4.267 -12.362 -3.401 1.00 54.81 100 ALA A CA 1
ATOM 814 C C . ALA A 1 100 ? -3.142 -12.179 -2.371 1.00 54.81 100 ALA A C 1
ATOM 816 O O . ALA A 1 100 ? -1.965 -12.166 -2.728 1.00 54.81 100 ALA A O 1
ATOM 817 N N . TYR A 1 101 ? -3.492 -12.083 -1.087 1.00 57.72 101 TYR A N 1
ATOM 818 C CA . TYR A 1 101 ? -2.510 -12.081 -0.016 1.00 57.72 101 TYR A CA 1
ATOM 819 C C . TYR A 1 101 ? -1.762 -13.411 0.089 1.00 57.72 101 TYR A C 1
ATOM 821 O O . TYR A 1 101 ? -0.535 -13.408 0.137 1.00 57.72 101 TYR A O 1
ATOM 829 N N . GLU A 1 102 ? -2.465 -14.542 0.104 1.00 56.12 102 GLU A N 1
ATOM 830 C CA . GLU A 1 102 ? -1.838 -15.863 0.196 1.00 56.12 102 GLU A CA 1
ATOM 831 C C . GLU A 1 102 ? -0.888 -16.143 -0.972 1.00 56.12 102 GLU A C 1
ATOM 833 O O . GLU A 1 102 ? 0.200 -16.659 -0.744 1.00 56.12 102 GLU A O 1
ATOM 838 N N . GLU A 1 103 ? -1.217 -15.733 -2.196 1.00 55.88 103 GLU A N 1
ATOM 839 C CA . GLU A 1 103 ? -0.314 -15.852 -3.352 1.00 55.88 103 GLU A CA 1
ATOM 840 C C . GLU A 1 103 ? 0.946 -14.987 -3.203 1.00 55.88 103 GLU A C 1
ATOM 842 O O . GLU A 1 103 ? 2.056 -15.386 -3.556 1.00 55.88 103 GLU A O 1
ATOM 847 N N . VAL A 1 104 ? 0.800 -13.794 -2.625 1.00 53.19 104 VAL A N 1
ATOM 848 C CA . VAL A 1 104 ? 1.910 -12.860 -2.403 1.00 53.19 104 VAL A CA 1
ATOM 849 C C . VAL A 1 104 ? 2.800 -13.282 -1.222 1.00 53.19 104 VAL A C 1
ATOM 851 O O . VAL A 1 104 ? 4.015 -13.047 -1.218 1.00 53.19 104 VAL A O 1
ATOM 854 N N . VAL A 1 105 ? 2.209 -13.906 -0.205 1.00 55.03 105 VAL A N 1
ATOM 855 C CA . VAL A 1 105 ? 2.838 -14.154 1.100 1.00 55.03 105 VAL A CA 1
ATOM 856 C C . VAL A 1 105 ? 3.218 -15.615 1.327 1.00 55.03 105 VAL A C 1
ATOM 858 O O . VAL A 1 105 ? 4.237 -15.898 1.968 1.00 55.03 105 VAL A O 1
ATOM 861 N N . GLY A 1 106 ? 2.445 -16.544 0.771 1.00 47.44 106 GLY A N 1
ATOM 862 C CA . GLY A 1 106 ? 2.387 -17.975 1.095 1.00 47.44 106 GLY A CA 1
ATOM 863 C C . GLY A 1 106 ? 3.626 -18.806 0.758 1.00 47.44 106 GLY A C 1
ATOM 864 O O . GLY A 1 106 ? 3.696 -19.994 1.079 1.00 47.44 106 GLY A O 1
ATOM 865 N N . SER A 1 107 ? 4.667 -18.207 0.186 1.00 49.09 107 SER A N 1
ATOM 866 C CA . SER A 1 107 ? 5.977 -18.853 0.030 1.00 49.09 107 SER A CA 1
ATOM 867 C C . SER A 1 107 ? 7.113 -18.162 0.787 1.00 49.09 107 SER A C 1
ATOM 869 O O . SER A 1 107 ? 8.146 -18.790 1.013 1.00 49.09 107 SER A O 1
ATOM 871 N N . ASN A 1 108 ? 6.949 -16.896 1.184 1.00 48.75 108 ASN A N 1
ATOM 872 C CA . ASN A 1 108 ? 8.060 -16.013 1.568 1.00 48.75 108 ASN A CA 1
ATOM 873 C C . ASN A 1 108 ? 8.212 -15.808 3.087 1.00 48.75 108 ASN A C 1
ATOM 875 O O . ASN A 1 108 ? 9.275 -15.377 3.525 1.00 48.75 108 ASN A O 1
ATOM 879 N N . LEU A 1 109 ? 7.191 -16.155 3.881 1.00 49.66 109 LEU A N 1
ATOM 880 C CA . LEU A 1 109 ? 7.189 -16.094 5.357 1.00 49.66 109 LEU A CA 1
ATOM 881 C C . LEU A 1 109 ? 7.208 -17.482 6.017 1.00 49.66 109 LEU A C 1
ATOM 883 O O . LEU A 1 109 ? 6.762 -17.652 7.152 1.00 49.66 109 LEU A O 1
ATOM 887 N N . ARG A 1 110 ? 7.687 -18.490 5.283 1.00 49.78 110 ARG A N 1
ATOM 888 C CA . ARG A 1 110 ? 7.797 -19.865 5.766 1.00 49.78 110 ARG A CA 1
ATOM 889 C C . ARG A 1 110 ? 8.985 -19.948 6.730 1.00 49.78 110 ARG A C 1
ATOM 891 O O . ARG A 1 110 ? 10.126 -19.821 6.295 1.00 49.78 110 ARG A O 1
ATOM 898 N N . GLY A 1 111 ? 8.725 -20.123 8.024 1.00 50.56 111 GLY A N 1
ATOM 899 C CA . GLY A 1 111 ? 9.763 -20.475 8.994 1.00 50.56 111 GLY A CA 1
ATOM 900 C C . GLY A 1 111 ? 10.308 -21.884 8.733 1.00 50.56 111 GLY A C 1
ATOM 901 O O . GLY A 1 111 ? 9.662 -22.685 8.056 1.00 50.56 111 GLY A O 1
ATOM 902 N N . ASP A 1 112 ? 11.463 -22.218 9.315 1.00 45.69 112 ASP A N 1
ATOM 903 C CA . ASP A 1 112 ? 12.174 -23.497 9.096 1.00 45.69 112 ASP A CA 1
ATOM 904 C C . ASP A 1 112 ? 11.350 -24.760 9.428 1.00 45.69 112 ASP A C 1
ATOM 906 O O . ASP A 1 112 ? 11.719 -25.867 9.045 1.00 45.69 112 ASP A O 1
ATOM 910 N N . ARG A 1 113 ? 10.211 -24.608 10.117 1.00 45.78 113 ARG A N 1
ATOM 911 C CA . ARG A 1 113 ? 9.277 -25.691 10.477 1.00 45.78 113 ARG A CA 1
ATOM 912 C C . ARG A 1 113 ? 7.966 -25.684 9.681 1.00 45.78 113 ARG A C 1
ATOM 914 O O . ARG A 1 113 ? 7.038 -26.397 10.038 1.00 45.78 113 ARG A O 1
ATOM 921 N N . GLY A 1 114 ? 7.859 -24.872 8.628 1.00 50.81 114 GLY A N 1
ATOM 922 C CA . GLY A 1 114 ? 6.629 -24.742 7.836 1.00 50.81 114 GLY A CA 1
ATOM 923 C C . GLY A 1 114 ? 5.550 -23.853 8.467 1.00 50.81 114 GLY A C 1
ATOM 924 O O . GLY A 1 114 ? 4.450 -23.769 7.931 1.00 50.81 114 GLY A O 1
ATOM 925 N N . GLU A 1 115 ? 5.859 -23.172 9.572 1.00 50.19 115 GLU A N 1
ATOM 926 C CA . GLU A 1 115 ? 4.967 -22.205 10.216 1.00 50.19 115 GLU A CA 1
ATOM 927 C C . GLU A 1 115 ? 5.007 -20.866 9.465 1.00 50.19 115 GLU A C 1
ATOM 929 O O . GLU A 1 115 ? 6.083 -20.325 9.195 1.00 50.19 115 GLU A O 1
ATOM 934 N N . PHE A 1 116 ? 3.834 -20.324 9.134 1.00 56.88 116 PHE A N 1
ATOM 935 C CA . PHE A 1 116 ? 3.689 -19.006 8.519 1.00 56.88 116 PHE A CA 1
ATOM 936 C C . PHE A 1 116 ? 3.403 -17.970 9.601 1.00 56.88 116 PHE A C 1
ATOM 938 O O . PHE A 1 116 ? 2.328 -17.966 10.202 1.00 56.88 116 PHE A O 1
ATOM 945 N N . PHE A 1 117 ? 4.354 -17.074 9.861 1.00 57.34 117 PHE A N 1
ATOM 946 C CA . PHE A 1 117 ? 4.103 -15.933 10.737 1.00 57.34 117 PHE A CA 1
ATOM 947 C C . PHE A 1 117 ? 3.697 -14.732 9.893 1.00 57.34 117 PHE A C 1
ATOM 949 O O . PHE A 1 117 ? 4.454 -14.329 9.019 1.00 57.34 117 PHE A O 1
ATOM 956 N N . THR A 1 118 ? 2.538 -14.132 10.173 1.00 61.72 118 THR A N 1
ATOM 957 C CA . THR A 1 118 ? 2.146 -12.852 9.567 1.00 61.72 118 THR A CA 1
ATOM 958 C C . THR A 1 118 ? 2.691 -11.691 10.417 1.00 61.72 118 THR A C 1
ATOM 960 O O . THR A 1 118 ? 2.293 -11.557 11.578 1.00 61.72 118 THR A O 1
ATOM 963 N N . PRO A 1 119 ? 3.604 -10.846 9.892 1.00 68.88 119 PRO A N 1
ATOM 964 C CA . PRO A 1 119 ? 4.125 -9.678 10.588 1.00 68.88 119 PRO A CA 1
ATOM 965 C C . PRO A 1 119 ? 3.018 -8.754 11.105 1.00 68.88 119 PRO A C 1
ATOM 967 O O . PRO A 1 119 ? 1.972 -8.586 10.482 1.00 68.88 119 PRO A O 1
ATOM 970 N N . ARG A 1 120 ? 3.247 -8.105 12.253 1.00 66.19 120 ARG A N 1
ATOM 971 C CA . ARG A 1 120 ? 2.215 -7.296 12.932 1.00 66.19 120 ARG A CA 1
ATOM 972 C C . ARG A 1 120 ? 1.680 -6.145 12.080 1.00 66.19 120 ARG A C 1
ATOM 974 O O . ARG A 1 120 ? 0.489 -5.857 12.131 1.00 66.19 120 ARG A O 1
ATOM 981 N N . ASN A 1 121 ? 2.535 -5.514 11.285 1.00 62.25 121 ASN A N 1
ATOM 982 C CA . ASN A 1 121 ? 2.145 -4.470 10.339 1.00 62.25 121 ASN A CA 1
ATOM 983 C C . ASN A 1 121 ? 1.160 -4.982 9.277 1.00 62.25 121 ASN A C 1
ATOM 985 O O . ASN A 1 121 ? 0.281 -4.235 8.868 1.00 62.25 121 ASN A O 1
ATOM 989 N N . VAL A 1 122 ? 1.272 -6.247 8.878 1.00 71.56 122 VAL A N 1
ATOM 990 C CA . VAL A 1 122 ? 0.393 -6.886 7.897 1.00 71.56 122 VAL A CA 1
ATOM 991 C C . VAL A 1 122 ? -0.960 -7.206 8.517 1.00 71.56 122 VAL A C 1
ATOM 993 O O . VAL A 1 122 ? -1.984 -6.867 7.930 1.00 71.56 122 VAL A O 1
ATOM 996 N N . CYS A 1 123 ? -0.974 -7.765 9.734 1.00 74.50 123 CYS A N 1
ATOM 997 C CA . CYS A 1 123 ? -2.212 -7.957 10.494 1.00 74.50 123 CYS A CA 1
ATOM 998 C C . CYS A 1 123 ? -2.966 -6.630 10.644 1.00 74.50 123 CYS A C 1
ATOM 1000 O O . CYS A 1 123 ? -4.152 -6.549 10.348 1.00 74.50 123 CYS A O 1
ATOM 1002 N N . ASN A 1 124 ? -2.258 -5.573 11.055 1.00 74.19 124 ASN A N 1
ATOM 1003 C CA . ASN A 1 124 ? -2.836 -4.242 11.222 1.00 74.19 124 ASN A CA 1
ATOM 1004 C C . ASN A 1 124 ? -3.336 -3.664 9.893 1.00 74.19 124 ASN A C 1
ATOM 1006 O O . ASN A 1 124 ? -4.420 -3.095 9.852 1.00 74.19 124 ASN A O 1
ATOM 1010 N N . MET A 1 125 ? -2.564 -3.816 8.812 1.00 74.06 125 MET A N 1
ATOM 1011 C CA . MET A 1 125 ? -2.953 -3.375 7.473 1.00 74.06 125 MET A CA 1
ATOM 1012 C C . MET A 1 125 ? -4.270 -4.022 7.051 1.00 74.06 125 MET A C 1
ATOM 1014 O O . MET A 1 125 ? -5.218 -3.321 6.726 1.00 74.06 125 MET A O 1
ATOM 1018 N N . MET A 1 126 ? -4.333 -5.351 7.075 1.00 74.88 126 MET A N 1
ATOM 1019 C CA . MET A 1 126 ? -5.525 -6.088 6.673 1.00 74.88 126 MET A CA 1
ATOM 1020 C C . MET A 1 126 ? -6.738 -5.756 7.523 1.00 74.88 126 MET A C 1
ATOM 1022 O O . MET A 1 126 ? -7.815 -5.545 6.986 1.00 74.88 126 MET A O 1
ATOM 1026 N N . VAL A 1 127 ? -6.568 -5.675 8.840 1.00 81.06 127 VAL A N 1
ATOM 1027 C CA . VAL A 1 127 ? -7.653 -5.278 9.735 1.00 81.06 127 VAL A CA 1
ATOM 1028 C C . VAL A 1 127 ? -8.149 -3.874 9.393 1.00 81.06 127 VAL A C 1
ATOM 1030 O O . VAL A 1 127 ? -9.352 -3.666 9.333 1.00 81.06 127 VAL A O 1
ATOM 1033 N N . ASN A 1 128 ? -7.253 -2.931 9.092 1.00 75.12 128 ASN A N 1
ATOM 1034 C CA . ASN A 1 128 ? -7.642 -1.588 8.653 1.00 75.12 128 ASN A CA 1
ATOM 1035 C C . ASN A 1 128 ? -8.325 -1.568 7.273 1.00 75.12 128 ASN A C 1
ATOM 1037 O O . ASN A 1 128 ? -9.028 -0.606 6.967 1.00 75.12 128 ASN A O 1
ATOM 1041 N N . MET A 1 129 ? -8.087 -2.575 6.424 1.00 69.81 129 MET A N 1
ATOM 1042 C CA . MET A 1 129 ? -8.820 -2.737 5.165 1.00 69.81 129 MET A CA 1
ATOM 1043 C C . MET A 1 129 ? -10.210 -3.327 5.379 1.00 69.81 129 MET A C 1
ATOM 1045 O O . MET A 1 129 ? -11.138 -2.931 4.684 1.00 69.81 129 MET A O 1
ATOM 1049 N N . LEU A 1 130 ? -10.327 -4.301 6.285 1.00 78.50 130 LEU A N 1
ATOM 1050 C CA . LEU A 1 130 ? -11.597 -4.944 6.615 1.00 78.50 130 LEU A CA 1
ATOM 1051 C C . LEU A 1 130 ? -12.512 -4.021 7.424 1.00 78.50 130 LEU A C 1
ATOM 1053 O O . LEU A 1 130 ? -13.720 -4.203 7.361 1.00 78.50 130 LEU A O 1
ATOM 1057 N N . ASP A 1 131 ? -11.930 -3.066 8.157 1.00 80.00 131 ASP A N 1
ATOM 1058 C CA . ASP A 1 131 ? -12.625 -2.075 8.992 1.00 80.00 131 ASP A CA 1
ATOM 1059 C C . ASP A 1 131 ? -13.733 -2.706 9.861 1.00 80.00 131 ASP A C 1
ATOM 1061 O O . ASP A 1 131 ? -14.895 -2.305 9.786 1.00 80.00 131 ASP A O 1
ATOM 1065 N N . PRO A 1 132 ? -13.417 -3.761 10.645 1.00 83.50 132 PRO A N 1
ATOM 1066 C CA . PRO A 1 132 ? -14.436 -4.498 11.376 1.00 83.50 132 PRO A CA 1
ATOM 1067 C C . PRO A 1 132 ? -15.071 -3.625 12.463 1.00 83.50 132 PRO A C 1
ATOM 1069 O O . PRO A 1 132 ? -14.379 -2.904 13.188 1.00 83.50 132 PRO A O 1
ATOM 1072 N N . SER A 1 133 ? -16.384 -3.752 12.622 1.00 82.88 133 SER A N 1
ATOM 1073 C CA . SER A 1 133 ? -17.171 -3.073 13.648 1.00 82.88 133 SER A CA 1
ATOM 1074 C C . SER A 1 133 ? -17.331 -3.919 14.915 1.00 82.88 133 SER A C 1
ATOM 1076 O O . SER A 1 133 ? -17.035 -5.114 14.956 1.00 82.88 133 SER A O 1
ATOM 1078 N N . ASP A 1 134 ? -17.864 -3.309 15.972 1.00 79.50 134 ASP A N 1
ATOM 1079 C CA . ASP A 1 134 ? -18.202 -3.988 17.229 1.00 79.50 134 ASP A CA 1
ATOM 1080 C C . ASP A 1 134 ? -19.364 -4.989 17.106 1.00 79.50 134 ASP A C 1
ATOM 1082 O O . ASP A 1 134 ? -19.644 -5.730 18.050 1.00 79.50 134 ASP A O 1
ATOM 1086 N N . ARG A 1 135 ? -20.038 -5.023 15.951 1.00 80.56 135 ARG A N 1
ATOM 1087 C CA . ARG A 1 135 ? -21.139 -5.945 15.649 1.00 80.56 135 ARG A CA 1
ATOM 1088 C C . ARG A 1 135 ? -20.692 -7.183 14.883 1.00 80.56 135 ARG A C 1
ATOM 1090 O O . ARG A 1 135 ? -21.475 -8.129 14.779 1.00 80.56 135 ARG A O 1
ATOM 1097 N N . ASP A 1 136 ? -19.469 -7.183 14.366 1.00 80.31 136 ASP A N 1
ATOM 1098 C CA . ASP A 1 136 ? -18.973 -8.250 13.509 1.00 80.31 136 ASP A CA 1
ATOM 1099 C C . ASP A 1 136 ? -18.427 -9.430 14.321 1.00 80.31 136 ASP A C 1
ATOM 1101 O O . ASP A 1 136 ? -17.776 -9.273 15.358 1.00 80.31 136 ASP A O 1
ATOM 1105 N N . LEU A 1 137 ? -18.693 -10.645 13.834 1.00 77.62 137 LEU A N 1
ATOM 1106 C CA . LEU A 1 137 ? -18.098 -11.871 14.361 1.00 77.62 137 LEU A CA 1
ATOM 1107 C C . LEU A 1 137 ? -16.778 -12.129 13.634 1.00 77.62 137 LEU A C 1
ATOM 1109 O O . LEU A 1 137 ? -16.773 -12.387 12.432 1.00 77.62 137 LEU A O 1
ATOM 1113 N N . ILE A 1 138 ? -15.667 -12.110 14.371 1.00 79.38 138 ILE A N 1
ATOM 1114 C CA . ILE A 1 138 ? -14.329 -12.282 13.796 1.00 79.38 138 ILE A CA 1
ATOM 1115 C C . ILE A 1 138 ? -13.806 -13.680 14.133 1.00 79.38 138 ILE A C 1
ATOM 1117 O O . ILE A 1 138 ? -13.694 -14.052 15.304 1.00 79.38 138 ILE A O 1
ATOM 1121 N N . LEU A 1 139 ? -13.474 -14.450 13.096 1.00 78.25 139 LEU A N 1
ATOM 1122 C CA . LEU A 1 139 ? -12.923 -15.800 13.193 1.00 78.25 139 LEU A CA 1
ATOM 1123 C C . LEU A 1 139 ? -11.571 -15.861 12.474 1.00 78.25 139 LEU A C 1
ATOM 1125 O O . LEU A 1 139 ? -11.473 -15.484 11.312 1.00 78.25 139 LEU A O 1
ATOM 1129 N N . ASP A 1 140 ? -10.554 -16.393 13.153 1.00 76.75 140 ASP A N 1
ATOM 1130 C CA . ASP A 1 140 ? -9.246 -16.706 12.567 1.00 76.75 140 ASP A CA 1
ATOM 1131 C C . ASP A 1 140 ? -8.977 -18.218 12.730 1.00 76.75 140 ASP A C 1
ATOM 1133 O O . ASP A 1 140 ? -8.593 -18.657 13.820 1.00 76.75 140 ASP A O 1
ATOM 1137 N N . PRO A 1 141 ? -9.236 -19.041 11.693 1.00 59.62 141 PRO A N 1
ATOM 1138 C CA . PRO A 1 141 ? -9.144 -20.499 11.778 1.00 59.62 141 PRO A CA 1
ATOM 1139 C C . PRO A 1 141 ? -7.703 -21.034 11.748 1.00 59.62 141 PRO A C 1
ATOM 1141 O O . PRO A 1 141 ? -7.498 -22.223 11.983 1.00 59.62 141 PRO A O 1
ATOM 1144 N N . ALA A 1 142 ? -6.701 -20.185 11.495 1.00 63.97 142 ALA A N 1
ATOM 1145 C CA . ALA A 1 142 ? -5.289 -20.562 11.410 1.00 63.97 142 ALA A CA 1
ATOM 1146 C C . ALA A 1 142 ? -4.429 -19.674 12.326 1.00 63.97 142 ALA A C 1
ATOM 1148 O O . ALA A 1 142 ? -3.350 -19.216 11.949 1.00 63.97 142 ALA A O 1
ATOM 1149 N N . ARG A 1 143 ? -4.921 -19.425 13.550 1.00 55.84 143 ARG A N 1
ATOM 1150 C CA . ARG A 1 143 ? -4.559 -18.236 14.335 1.00 55.84 143 ARG A CA 1
ATOM 1151 C C . ARG A 1 143 ? -3.097 -18.062 14.719 1.00 55.84 143 ARG A C 1
ATOM 1153 O O . ARG A 1 143 ? -2.786 -16.992 15.221 1.00 55.84 143 ARG A O 1
ATOM 1160 N N . GLY A 1 144 ? -2.193 -19.029 14.561 1.00 61.34 144 GLY A N 1
ATOM 1161 C CA . GLY A 1 144 ? -0.799 -18.890 15.015 1.00 61.34 144 GLY A CA 1
ATOM 1162 C C . GLY A 1 144 ? -0.701 -18.222 16.404 1.00 61.34 144 GLY A C 1
ATOM 1163 O O . GLY A 1 144 ? -1.338 -18.656 17.360 1.00 61.34 144 GLY A O 1
ATOM 1164 N N . THR A 1 145 ? 0.008 -17.091 16.510 1.00 61.62 145 THR A N 1
ATOM 1165 C CA . THR A 1 145 ? 0.119 -16.283 17.755 1.00 61.62 145 THR A CA 1
ATOM 1166 C C . THR A 1 145 ? -1.057 -15.325 18.043 1.00 61.62 145 THR A C 1
ATOM 1168 O O . THR A 1 145 ? -0.977 -14.478 18.934 1.00 61.62 145 THR A O 1
ATOM 1171 N N . GLY A 1 146 ? -2.148 -15.409 17.287 1.00 69.00 146 GLY A N 1
ATOM 1172 C CA . GLY A 1 146 ? -3.342 -14.563 17.388 1.00 69.00 146 GLY A CA 1
ATOM 1173 C C . GLY A 1 146 ? -3.181 -13.179 16.756 1.00 69.00 146 GLY A C 1
ATOM 1174 O O . GLY A 1 146 ? -3.837 -12.228 17.179 1.00 69.00 146 GLY A O 1
ATOM 1175 N N . GLY A 1 147 ? -2.276 -13.033 15.783 1.00 72.56 147 GLY A N 1
ATOM 1176 C CA . GLY A 1 147 ? -1.893 -11.748 15.191 1.00 72.56 147 GLY A CA 1
ATOM 1177 C C . GLY A 1 147 ? -3.075 -10.913 14.689 1.00 72.56 147 GLY A C 1
ATOM 1178 O O . GLY A 1 147 ? -3.171 -9.733 15.034 1.00 72.56 147 GLY A O 1
ATOM 1179 N N . PHE A 1 148 ? -3.970 -11.541 13.925 1.00 79.19 148 PHE A N 1
ATOM 1180 C CA . PHE A 1 148 ? -5.153 -10.911 13.341 1.00 79.19 148 PHE A CA 1
ATOM 1181 C C . PHE A 1 148 ? -6.218 -10.577 14.374 1.00 79.19 148 PHE A C 1
ATOM 1183 O O . PHE A 1 148 ? -6.694 -9.448 14.399 1.00 79.19 148 PHE A O 1
ATOM 1190 N N . LEU A 1 149 ? -6.537 -11.508 15.276 1.00 80.38 149 LEU A N 1
ATOM 1191 C CA . LEU A 1 149 ? -7.532 -11.274 16.328 1.00 80.38 149 LEU A CA 1
ATOM 1192 C C . LEU A 1 149 ? -7.126 -10.116 17.247 1.00 80.38 149 LEU A C 1
ATOM 1194 O O . LEU A 1 149 ? -7.950 -9.266 17.573 1.00 80.38 149 LEU A O 1
ATOM 1198 N N . ILE A 1 150 ? -5.843 -10.039 17.618 1.00 77.06 150 ILE A N 1
ATOM 1199 C CA . ILE A 1 150 ? -5.315 -8.936 18.431 1.00 77.06 150 ILE A CA 1
ATOM 1200 C C . ILE A 1 150 ? -5.399 -7.611 17.665 1.00 77.06 150 ILE A C 1
ATOM 1202 O O . ILE A 1 150 ? -5.810 -6.601 18.234 1.00 77.06 150 ILE A O 1
ATOM 1206 N N . ALA A 1 151 ? -5.014 -7.598 16.385 1.00 81.75 151 ALA A N 1
ATOM 1207 C CA . ALA A 1 151 ? -5.095 -6.401 15.552 1.00 81.75 151 ALA A CA 1
ATOM 1208 C C . ALA A 1 151 ? -6.550 -5.923 15.389 1.00 81.75 151 ALA A C 1
ATOM 1210 O O . ALA A 1 151 ? -6.826 -4.742 15.596 1.00 81.75 151 ALA A O 1
ATOM 1211 N N . ALA A 1 152 ? -7.481 -6.840 15.116 1.00 84.00 152 ALA A N 1
ATOM 1212 C CA . ALA A 1 152 ? -8.909 -6.571 14.962 1.00 84.00 152 ALA A CA 1
ATOM 1213 C C . ALA A 1 152 ? -9.536 -6.028 16.244 1.00 84.00 152 ALA A C 1
ATOM 1215 O O . ALA A 1 152 ? -10.200 -4.995 16.227 1.00 84.00 152 ALA A O 1
ATOM 1216 N N . MET A 1 153 ? -9.240 -6.660 17.379 1.00 80.25 153 MET A N 1
ATOM 1217 C CA . MET A 1 153 ? -9.683 -6.184 18.685 1.00 80.25 153 MET A CA 1
ATOM 1218 C C . MET A 1 153 ? -9.192 -4.758 18.956 1.00 80.25 153 MET A C 1
ATOM 1220 O O . MET A 1 153 ? -9.971 -3.898 19.362 1.00 80.25 153 MET A O 1
ATOM 1224 N N . ASN A 1 154 ? -7.907 -4.487 18.711 1.00 82.25 154 ASN A N 1
ATOM 1225 C CA . ASN A 1 154 ? -7.331 -3.159 18.917 1.00 82.25 154 ASN A CA 1
ATOM 1226 C C . ASN A 1 154 ? -7.968 -2.104 18.003 1.00 82.25 154 ASN A C 1
ATOM 1228 O O . ASN A 1 154 ? -8.187 -0.978 18.451 1.00 82.25 154 ASN A O 1
ATOM 1232 N N . HIS A 1 155 ? -8.283 -2.467 16.759 1.00 86.12 155 HIS A N 1
ATOM 1233 C CA . HIS A 1 155 ? -8.961 -1.599 15.801 1.00 86.12 155 HIS A CA 1
ATOM 1234 C C . HIS A 1 155 ? -10.377 -1.229 16.278 1.00 86.12 155 HIS A C 1
ATOM 1236 O O . HIS A 1 155 ? -10.670 -0.043 16.447 1.00 86.12 155 HIS A O 1
ATOM 1242 N N . VAL A 1 156 ? -11.212 -2.222 16.612 1.00 85.44 156 VAL A N 1
ATOM 1243 C CA . VAL A 1 156 ? -12.582 -2.008 17.123 1.00 85.44 156 VAL A CA 1
ATOM 1244 C C . VAL A 1 156 ? -12.562 -1.173 18.407 1.00 85.44 156 VAL A C 1
ATOM 1246 O O . VAL A 1 156 ? -13.310 -0.206 18.549 1.00 85.44 156 VAL A O 1
ATOM 1249 N N . LEU A 1 157 ? -11.655 -1.481 19.341 1.00 80.12 157 LEU A N 1
ATOM 1250 C CA . LEU A 1 157 ? -11.493 -0.715 20.580 1.00 80.12 157 LEU A CA 1
ATOM 1251 C C . LEU A 1 157 ? -11.101 0.745 20.321 1.00 80.12 157 LEU A C 1
ATOM 1253 O O . LEU A 1 157 ? -11.535 1.633 21.057 1.00 80.12 157 LEU A O 1
ATOM 1257 N N . ALA A 1 158 ? -10.256 1.007 19.322 1.00 83.44 158 ALA A N 1
ATOM 1258 C CA . ALA A 1 158 ? -9.860 2.362 18.955 1.00 83.44 158 ALA A CA 1
ATOM 1259 C C . ALA A 1 158 ? -11.022 3.146 18.324 1.00 83.44 158 ALA A C 1
ATOM 1261 O O . ALA A 1 158 ? -11.202 4.315 18.670 1.00 83.44 158 ALA A O 1
ATOM 1262 N N . SER A 1 159 ? -11.825 2.504 17.469 1.00 83.06 159 SER A N 1
ATOM 1263 C CA . SER A 1 159 ? -13.049 3.082 16.899 1.00 83.06 159 SER A CA 1
ATOM 1264 C C . SER A 1 159 ? -14.066 3.422 17.993 1.00 83.06 159 SER A C 1
ATOM 1266 O O . SER A 1 159 ? -14.409 4.591 18.146 1.00 83.06 159 SER A O 1
ATOM 1268 N N . LEU A 1 160 ? -14.411 2.474 18.869 1.00 80.81 160 LEU A N 1
ATOM 1269 C CA . LEU A 1 160 ? -15.346 2.710 19.979 1.00 80.81 160 LEU A CA 1
ATOM 1270 C C . LEU A 1 160 ? -14.896 3.842 20.914 1.00 80.81 160 LEU A C 1
ATOM 1272 O O . LEU A 1 160 ? -15.702 4.658 21.362 1.00 80.81 160 LEU A O 1
ATOM 1276 N N . LYS A 1 161 ? -13.595 3.919 21.227 1.00 80.06 161 LYS A N 1
ATOM 1277 C CA . LYS A 1 161 ? -13.042 5.011 22.047 1.00 80.06 161 LYS A CA 1
ATOM 1278 C C . LYS A 1 161 ? -13.185 6.373 21.371 1.00 80.06 161 LYS A C 1
ATOM 1280 O O . LYS A 1 161 ? -13.347 7.365 22.082 1.00 80.06 161 LYS A O 1
ATOM 1285 N N . ARG A 1 162 ? -13.086 6.437 20.041 1.00 81.25 162 ARG A N 1
ATOM 1286 C CA .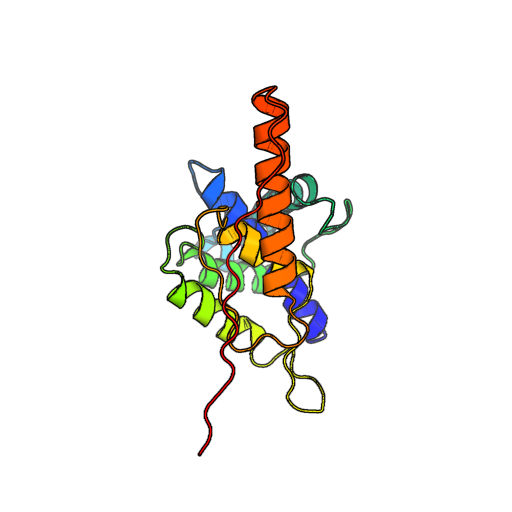 ARG A 1 162 ? -13.288 7.667 19.266 1.00 81.25 162 ARG A CA 1
ATOM 1287 C C . ARG A 1 162 ? -14.751 8.101 19.342 1.00 81.25 162 ARG A C 1
ATOM 1289 O O . ARG A 1 162 ? -15.013 9.213 19.789 1.00 81.25 162 ARG A O 1
ATOM 1296 N N . ASP A 1 163 ? -15.676 7.185 19.083 1.00 78.06 163 ASP A N 1
ATOM 1297 C CA . ASP A 1 163 ? -17.120 7.450 19.095 1.00 78.06 163 ASP A CA 1
ATOM 1298 C C . ASP A 1 163 ? -17.621 7.902 20.478 1.00 78.06 163 ASP A C 1
ATOM 1300 O O . ASP A 1 163 ? -18.448 8.808 20.609 1.00 78.06 163 ASP A O 1
ATOM 1304 N N . VAL A 1 16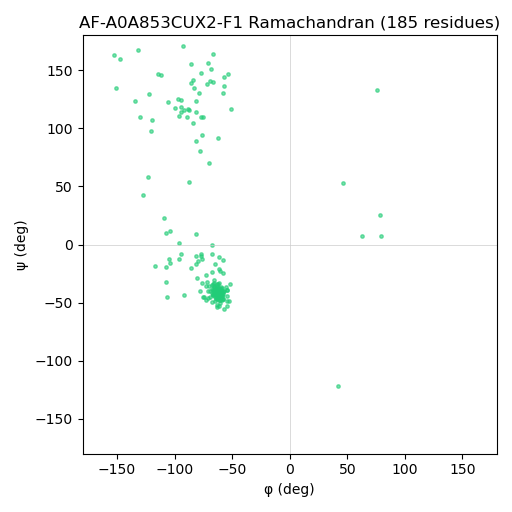4 ? -17.093 7.307 21.553 1.00 75.81 164 VAL A N 1
ATOM 1305 C CA . VAL A 1 164 ? -17.398 7.712 22.936 1.00 75.81 164 VAL A CA 1
ATOM 1306 C C . VAL A 1 164 ? -16.893 9.125 23.236 1.00 75.81 164 VAL A C 1
ATOM 1308 O O . VAL A 1 164 ? -17.601 9.905 23.875 1.00 75.81 164 VAL A O 1
ATOM 1311 N N . ARG A 1 165 ? -15.689 9.475 22.768 1.00 74.06 165 ARG A N 1
ATOM 1312 C CA . ARG A 1 165 ? -15.128 10.825 22.939 1.00 74.06 165 ARG A CA 1
ATOM 1313 C C . ARG A 1 165 ? -15.935 11.870 22.175 1.00 74.06 165 ARG A C 1
ATOM 1315 O O . ARG A 1 165 ? -16.203 12.930 22.728 1.00 74.06 165 ARG A O 1
ATOM 1322 N N . GLU A 1 166 ? -16.337 11.566 20.947 1.00 76.19 166 GLU A N 1
ATOM 1323 C CA . GLU A 1 166 ? -17.092 12.483 20.085 1.00 76.19 166 GLU A CA 1
ATOM 1324 C C . GLU A 1 166 ? -18.544 12.665 20.544 1.00 76.19 166 GLU A C 1
ATOM 1326 O O . GLU A 1 166 ? -19.084 13.766 20.481 1.00 76.19 166 GLU A O 1
ATOM 1331 N N . SER A 1 167 ? -19.175 11.615 21.074 1.00 71.50 167 SER A N 1
ATOM 1332 C CA . SER A 1 167 ? -20.564 11.675 21.550 1.00 71.50 167 SER A CA 1
ATOM 1333 C C . SER A 1 167 ? -20.735 12.267 22.955 1.00 71.50 167 SER A C 1
ATOM 1335 O O . SER A 1 167 ? -21.870 12.477 23.388 1.00 71.50 167 SER A O 1
ATOM 1337 N N . GLY A 1 168 ? -19.645 12.490 23.702 1.00 59.56 168 GLY A N 1
ATOM 1338 C CA . GLY A 1 168 ? -19.674 12.996 25.083 1.00 59.56 168 GLY A CA 1
ATOM 1339 C C . GLY A 1 168 ? -20.386 12.077 26.090 1.00 59.56 168 GLY A C 1
ATOM 1340 O O . GLY A 1 168 ? -20.607 12.461 27.239 1.00 59.56 168 GLY A O 1
ATOM 1341 N N . ARG A 1 169 ? -20.773 10.860 25.684 1.00 59.75 169 ARG A N 1
ATOM 1342 C CA . ARG A 1 169 ? -21.494 9.897 26.520 1.00 59.75 169 ARG A CA 1
ATOM 1343 C C . ARG A 1 169 ? -20.505 9.015 27.272 1.00 59.75 169 ARG A C 1
ATOM 1345 O O . ARG A 1 169 ? -19.931 8.100 26.695 1.00 59.75 169 ARG A O 1
ATOM 1352 N N . SER A 1 170 ? -20.407 9.192 28.588 1.00 52.94 170 SER A N 1
ATOM 1353 C CA . SER A 1 170 ? -19.775 8.218 29.491 1.00 52.94 170 SER A CA 1
ATOM 1354 C C . SER A 1 170 ? -20.632 6.951 29.610 1.00 52.94 170 SER A C 1
ATOM 1356 O O . SER A 1 170 ? -21.256 6.706 30.639 1.00 52.94 170 SER A O 1
ATOM 1358 N N . ARG A 1 171 ? -20.727 6.138 28.553 1.00 52.06 171 ARG A N 1
ATOM 1359 C CA . ARG A 1 171 ? -21.214 4.758 28.688 1.00 52.06 171 ARG A CA 1
ATOM 1360 C C . ARG A 1 171 ? -20.051 3.880 29.133 1.00 52.06 171 ARG A C 1
ATOM 1362 O O . ARG A 1 171 ? -18.961 3.973 28.576 1.00 52.06 171 ARG A O 1
ATOM 1369 N N . GLN A 1 172 ? -20.291 3.007 30.112 1.00 50.56 172 GLN A N 1
ATOM 1370 C CA . GLN A 1 172 ? -19.440 1.834 30.315 1.00 50.56 172 GLN A CA 1
ATOM 1371 C C . GLN A 1 172 ? -19.319 1.118 28.965 1.00 50.56 172 GLN A C 1
ATOM 1373 O O . GLN A 1 172 ? -20.329 0.706 28.395 1.00 50.56 172 GLN A O 1
ATOM 1378 N N . LEU A 1 173 ? -18.098 1.046 28.432 1.00 49.56 173 LEU A N 1
ATOM 1379 C CA . LEU A 1 173 ? -17.782 0.326 27.202 1.00 49.56 173 LEU A CA 1
ATOM 1380 C C . LEU A 1 173 ? -18.099 -1.161 27.423 1.00 49.56 173 LEU A C 1
ATOM 1382 O O . LEU A 1 173 ? -17.262 -1.909 27.920 1.00 49.56 173 LEU A O 1
ATOM 1386 N N . GLN A 1 174 ? -19.314 -1.595 27.089 1.00 45.03 174 GLN A N 1
ATOM 1387 C CA . GLN A 1 174 ? -19.613 -3.014 26.927 1.00 45.03 174 GLN A CA 1
ATOM 1388 C C . GLN A 1 174 ? -19.147 -3.423 25.535 1.00 45.03 174 GLN A C 1
ATOM 1390 O O . GLN A 1 174 ? -19.873 -3.313 24.552 1.00 45.03 174 GLN A O 1
ATOM 1395 N N . VAL A 1 175 ? -17.888 -3.841 25.460 1.00 47.00 175 VAL A N 1
ATOM 1396 C CA . VAL A 1 175 ? -17.286 -4.391 24.247 1.00 47.00 175 VAL A CA 1
ATOM 1397 C C . VAL A 1 175 ? -17.814 -5.815 24.084 1.00 47.00 175 VAL A C 1
ATOM 1399 O O . VAL A 1 175 ? -17.278 -6.750 24.671 1.00 47.00 175 VAL A O 1
ATOM 1402 N N . ASN A 1 176 ? -18.889 -5.985 23.315 1.00 45.59 176 ASN A N 1
ATOM 1403 C CA . ASN A 1 176 ? -19.435 -7.299 22.966 1.00 45.59 176 ASN A CA 1
ATOM 1404 C C . ASN A 1 176 ? -18.762 -7.849 21.700 1.00 45.59 176 ASN A C 1
ATOM 1406 O O . ASN A 1 176 ? -19.439 -8.222 20.747 1.00 45.59 176 ASN A O 1
ATOM 1410 N N . ILE A 1 177 ? -17.427 -7.919 21.683 1.00 50.09 177 ILE A N 1
ATOM 1411 C CA . ILE A 1 177 ? -16.729 -8.619 20.599 1.00 50.09 177 ILE A CA 1
ATOM 1412 C C . ILE A 1 177 ? -16.848 -10.113 20.881 1.00 50.09 177 ILE A C 1
ATOM 1414 O O . ILE A 1 177 ? -16.271 -10.632 21.840 1.00 50.09 177 ILE A O 1
ATOM 1418 N N . 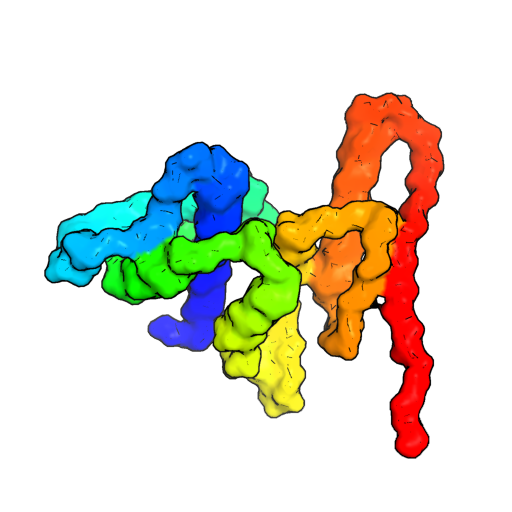ARG A 1 178 ? -17.635 -10.809 20.061 1.00 52.19 178 ARG A N 1
ATOM 1419 C CA . ARG A 1 178 ? -17.733 -12.265 20.131 1.00 52.19 178 ARG A CA 1
ATOM 1420 C C . ARG A 1 178 ? -16.548 -12.852 19.374 1.00 52.19 178 ARG A C 1
ATOM 1422 O O . ARG A 1 178 ? -16.449 -12.708 18.163 1.00 52.19 178 ARG A O 1
ATOM 1429 N N . PHE A 1 179 ? -15.655 -13.518 20.095 1.00 52.22 179 PHE A N 1
ATOM 1430 C CA . PHE A 1 179 ? -14.634 -14.374 19.501 1.00 52.22 179 PHE A CA 1
ATOM 1431 C C . PHE A 1 179 ? -15.140 -15.815 19.555 1.00 52.22 179 PHE A C 1
ATOM 1433 O O . PHE A 1 179 ? -15.538 -16.295 20.614 1.00 52.22 179 PHE A O 1
ATOM 1440 N N . SER A 1 180 ? -15.174 -16.489 18.408 1.00 46.44 180 SER A N 1
ATOM 1441 C CA . SER A 1 180 ? -15.557 -17.899 18.318 1.00 46.44 180 SER A CA 1
ATOM 1442 C C . SER A 1 180 ? -14.303 -18.769 18.362 1.00 46.44 180 SER A C 1
ATOM 1444 O O . SER A 1 180 ? -13.525 -18.764 17.409 1.00 46.44 180 SER A O 1
ATOM 1446 N N . GLU A 1 181 ? -14.140 -19.567 19.414 1.00 42.12 181 GLU A N 1
ATOM 1447 C CA . GLU A 1 181 ? -13.174 -20.667 19.451 1.00 42.12 181 GLU A CA 1
ATOM 1448 C C . GLU A 1 181 ? -13.890 -21.960 19.046 1.00 42.12 181 GLU A C 1
ATOM 1450 O O . GLU A 1 181 ? -14.821 -22.391 19.723 1.00 42.12 181 GLU A O 1
ATOM 1455 N N . ARG A 1 182 ? -13.472 -22.609 17.952 1.00 39.28 182 ARG A N 1
ATOM 1456 C CA . ARG A 1 182 ? -13.812 -24.026 17.768 1.00 39.28 182 ARG A CA 1
ATOM 1457 C C . ARG A 1 182 ? -12.795 -24.864 18.531 1.00 39.28 182 ARG A C 1
ATOM 1459 O O . ARG A 1 182 ? -11.657 -25.003 18.093 1.00 39.28 182 ARG A O 1
ATOM 1466 N N . HIS A 1 183 ? -13.219 -25.399 19.669 1.00 39.31 183 HIS A N 1
ATOM 1467 C CA . HIS A 1 183 ? -12.716 -26.673 20.173 1.00 39.31 183 HIS A CA 1
ATOM 1468 C C . HIS A 1 183 ? -13.534 -27.807 19.522 1.00 39.31 183 HIS A C 1
ATOM 1470 O O . HIS A 1 183 ? -14.750 -27.673 19.404 1.00 39.31 183 HIS A O 1
ATOM 1476 N N . GLU A 1 184 ? -12.840 -28.890 19.138 1.00 38.06 184 GLU A N 1
ATOM 1477 C CA . GLU A 1 184 ? -13.345 -30.191 18.630 1.00 38.06 184 GLU A CA 1
ATOM 1478 C C . GLU A 1 184 ? -13.847 -30.181 17.157 1.00 38.06 184 GLU A C 1
ATOM 1480 O O . GLU A 1 184 ? -14.527 -29.258 16.722 1.00 38.06 184 GLU A O 1
ATOM 1485 N N . TYR A 1 185 ? -13.495 -31.114 16.254 1.00 33.12 185 TYR A N 1
ATOM 1486 C CA . TYR A 1 185 ? -13.290 -32.564 16.377 1.00 33.12 185 TYR A CA 1
ATOM 1487 C C . TYR A 1 185 ? -12.252 -33.092 15.358 1.00 33.12 185 TYR A C 1
ATOM 1489 O O . TYR A 1 185 ? -12.361 -32.805 14.168 1.00 33.12 185 TYR A O 1
ATOM 1497 N N . TRP A 1 186 ? -11.319 -33.937 15.809 1.00 33.28 186 TRP A N 1
ATOM 1498 C CA . TRP A 1 186 ? -10.819 -35.073 15.024 1.00 33.28 186 TRP A CA 1
ATOM 1499 C C . TRP A 1 186 ? -11.1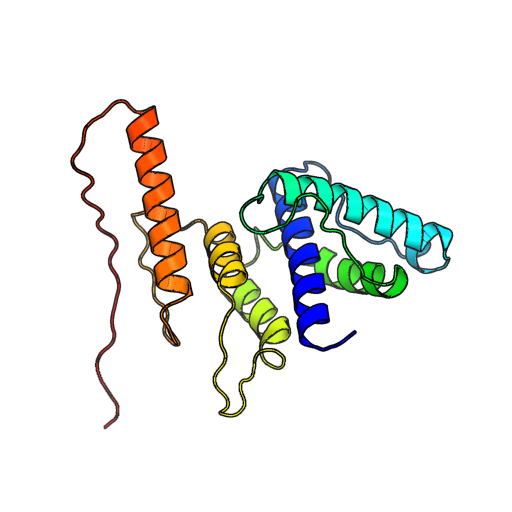51 -36.327 15.834 1.00 33.28 186 TRP A C 1
ATOM 1501 O O . TRP A 1 186 ? -10.581 -36.537 16.906 1.00 33.28 186 TRP A O 1
ATOM 1511 N N . GLY A 1 187 ? -12.137 -37.082 15.353 1.00 36.62 187 GLY A N 1
ATOM 1512 C CA . GLY A 1 187 ? -12.265 -38.514 15.613 1.00 36.62 187 GLY A CA 1
ATOM 1513 C C . GLY A 1 187 ? -11.614 -39.279 14.473 1.00 36.62 187 GLY A C 1
ATOM 1514 O O . GLY A 1 187 ? -11.575 -38.711 13.355 1.00 36.62 187 GLY A O 1
#

Radius of gyration: 18.99 Å; Cα contacts (8 Å, |Δi|>4): 166; chains: 1; bounding box: 39×52×53 Å

Mean predicted aligned error: 13.23 Å

pLDDT: mean 75.52, std 17.66, range [33.12, 98.0]